Protein AF-0000000080645693 (afdb_homodimer)

Structure (mmCIF, N/CA/C/O backbone):
data_AF-0000000080645693-model_v1
#
loop_
_entity.id
_entity.type
_entity.pdbx_description
1 polymer 'S-ribosylhomocysteine lyase'
#
loop_
_atom_site.group_PDB
_atom_site.id
_atom_site.type_symbol
_atom_site.label_atom_id
_atom_site.label_alt_id
_atom_site.label_comp_id
_atom_site.label_asym_id
_atom_site.label_entity_id
_atom_site.label_seq_id
_atom_site.pdbx_PDB_ins_code
_atom_site.Cartn_x
_atom_site.Cartn_y
_atom_site.Cartn_z
_atom_site.occupancy
_atom_site.B_iso_or_equiv
_atom_site.auth_seq_id
_atom_site.auth_comp_id
_atom_site.auth_asym_id
_atom_site.auth_atom_id
_atom_site.pdbx_PDB_model_num
ATOM 1 N N . MET A 1 1 ? 15.391 12.766 -9.508 1 74.12 1 MET A N 1
ATOM 2 C CA . MET A 1 1 ? 14.094 12.406 -8.938 1 74.12 1 MET A CA 1
ATOM 3 C C . MET A 1 1 ? 14.258 11.438 -7.77 1 74.12 1 MET A C 1
ATOM 5 O O . MET A 1 1 ? 15.109 10.547 -7.816 1 74.12 1 MET A O 1
ATOM 9 N N . ASN A 1 2 ? 13.453 11.641 -6.789 1 80.94 2 ASN A N 1
ATOM 10 C CA . ASN A 1 2 ? 13.609 10.891 -5.547 1 80.94 2 ASN A CA 1
ATOM 11 C C . ASN A 1 2 ? 13.016 9.484 -5.664 1 80.94 2 ASN A C 1
ATOM 13 O O . ASN A 1 2 ? 13.336 8.609 -4.863 1 80.94 2 ASN A O 1
ATOM 17 N N . VAL A 1 3 ? 12.203 9.305 -6.73 1 84.31 3 VAL A N 1
ATOM 18 C CA . VAL A 1 3 ? 11.477 8.047 -6.863 1 84.31 3 VAL A CA 1
ATOM 19 C C . VAL A 1 3 ? 12.133 7.184 -7.938 1 84.31 3 VAL A C 1
ATOM 21 O O . VAL A 1 3 ? 12.234 7.594 -9.094 1 84.31 3 VAL A O 1
ATOM 24 N N . GLU A 1 4 ? 12.516 5.988 -7.609 1 80.75 4 GLU A N 1
ATOM 25 C CA . GLU A 1 4 ? 13.25 5.102 -8.508 1 80.75 4 GLU A CA 1
ATOM 26 C C . GLU A 1 4 ? 12.406 4.711 -9.711 1 80.75 4 GLU A C 1
ATOM 28 O O . GLU A 1 4 ? 12.914 4.598 -10.828 1 80.75 4 GLU A O 1
ATOM 33 N N . SER A 1 5 ? 11.109 4.531 -9.523 1 82.38 5 SER A N 1
ATOM 34 C CA . SER A 1 5 ? 10.25 4.086 -10.617 1 82.38 5 SER A CA 1
ATOM 35 C C . SER A 1 5 ? 10.164 5.141 -11.719 1 82.38 5 SER A C 1
ATOM 37 O O . SER A 1 5 ? 9.812 4.828 -12.859 1 82.38 5 SER A O 1
ATOM 39 N N . PHE A 1 6 ? 10.469 6.328 -11.438 1 87.38 6 PHE A N 1
ATOM 40 C CA . PHE A 1 6 ? 10.398 7.406 -12.414 1 87.38 6 PHE A CA 1
ATOM 41 C C . PHE A 1 6 ? 11.578 7.34 -13.375 1 87.38 6 PHE A C 1
ATOM 43 O O . PHE A 1 6 ? 11.586 8.008 -14.414 1 87.38 6 PHE A O 1
ATOM 50 N N . ASN A 1 7 ? 12.492 6.492 -13.148 1 88.75 7 ASN A N 1
ATOM 51 C CA . ASN A 1 7 ? 13.703 6.418 -13.953 1 88.75 7 ASN A CA 1
ATOM 52 C C . ASN A 1 7 ? 13.547 5.426 -15.102 1 88.75 7 ASN A C 1
ATOM 54 O O . ASN A 1 7 ? 14.375 5.387 -16.016 1 88.75 7 ASN A O 1
ATOM 58 N N . LEU A 1 8 ? 12.562 4.594 -15.102 1 93 8 LEU A N 1
ATOM 59 C CA . LEU A 1 8 ? 12.273 3.668 -16.188 1 93 8 LEU A CA 1
ATOM 60 C C . LEU A 1 8 ? 11.617 4.391 -17.359 1 93 8 LEU A C 1
ATOM 62 O O . LEU A 1 8 ? 10.711 5.203 -17.172 1 93 8 LEU A O 1
ATOM 66 N N . ASP A 1 9 ? 12.102 4.172 -18.609 1 96.69 9 ASP A N 1
ATOM 67 C CA . ASP A 1 9 ? 11.422 4.645 -19.812 1 96.69 9 ASP A CA 1
ATOM 68 C C . ASP A 1 9 ? 10.312 3.68 -20.234 1 96.69 9 ASP A C 1
ATOM 70 O O . ASP A 1 9 ? 10.578 2.652 -20.859 1 96.69 9 ASP A O 1
ATOM 74 N N . HIS A 1 10 ? 9.023 4.098 -19.969 1 97.31 10 HIS A N 1
ATOM 75 C CA . HIS A 1 10 ? 7.879 3.217 -20.141 1 97.31 10 HIS A CA 1
ATOM 76 C C . HIS A 1 10 ? 7.566 3.014 -21.625 1 97.31 10 HIS A C 1
ATOM 78 O O . HIS A 1 10 ? 6.766 2.148 -21.984 1 97.31 10 HIS A O 1
ATOM 84 N N . ARG A 1 11 ? 8.266 3.734 -22.516 1 96.94 11 ARG A N 1
ATOM 85 C CA . ARG A 1 11 ? 8.047 3.604 -23.953 1 96.94 11 ARG A CA 1
ATOM 86 C C . ARG A 1 11 ? 8.859 2.449 -24.531 1 96.94 11 ARG A C 1
ATOM 88 O O . ARG A 1 11 ? 8.609 2.006 -25.656 1 96.94 11 ARG A O 1
ATOM 95 N N . THR A 1 12 ? 9.789 1.956 -23.703 1 96.44 12 THR A N 1
ATOM 96 C CA . THR A 1 12 ? 10.742 0.997 -24.25 1 96.44 12 THR A CA 1
ATOM 97 C C . THR A 1 12 ? 10.492 -0.396 -23.672 1 96.44 12 THR A C 1
ATOM 99 O O . THR A 1 12 ? 11.234 -1.335 -23.969 1 96.44 12 THR A O 1
ATOM 102 N N . VAL A 1 13 ? 9.492 -0.547 -22.906 1 97 13 VAL A N 1
ATOM 103 C CA . VAL A 1 13 ? 9.227 -1.841 -22.281 1 97 13 VAL A CA 1
ATOM 104 C C . VAL A 1 13 ? 8.078 -2.535 -23 1 97 13 VAL A C 1
ATOM 106 O O . VAL A 1 13 ? 7.324 -1.896 -23.75 1 97 13 VAL A O 1
ATOM 109 N N . LYS A 1 14 ? 8.023 -3.85 -22.812 1 97.44 14 LYS A N 1
ATOM 110 C CA . LYS A 1 14 ? 6.945 -4.668 -23.375 1 97.44 14 LYS A CA 1
ATOM 111 C C . LYS A 1 14 ? 6.293 -5.523 -22.297 1 97.44 14 LYS A C 1
ATOM 113 O O . LYS A 1 14 ? 6.914 -6.453 -21.766 1 97.44 14 LYS A O 1
ATOM 118 N N . ALA A 1 15 ? 5.031 -5.266 -22 1 98 15 ALA A N 1
ATOM 119 C CA . ALA A 1 15 ? 4.285 -6.031 -21 1 98 15 ALA A CA 1
ATOM 120 C C . ALA A 1 15 ? 3.752 -7.332 -21.594 1 98 15 ALA A C 1
ATOM 122 O O . ALA A 1 15 ? 3.504 -7.418 -22.797 1 98 15 ALA A O 1
ATOM 123 N N . PRO A 1 16 ? 3.564 -8.375 -20.781 1 98.56 16 PRO A N 1
ATOM 124 C CA . PRO A 1 16 ? 3.842 -8.367 -19.344 1 98.56 16 PRO A CA 1
ATOM 125 C C . PRO A 1 16 ? 5.316 -8.609 -19.031 1 98.56 16 PRO A C 1
ATOM 127 O O . PRO A 1 16 ? 6.035 -9.211 -19.828 1 98.56 16 PRO A O 1
ATOM 130 N N . PHE A 1 17 ? 5.773 -8.086 -17.875 1 98.56 17 PH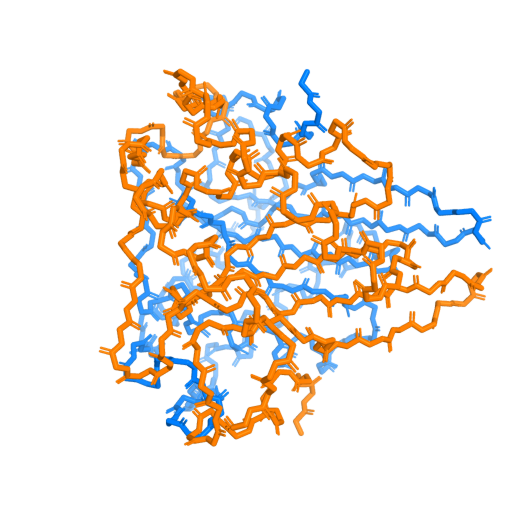E A N 1
ATOM 131 C CA . PHE A 1 17 ? 7.129 -8.375 -17.422 1 98.56 17 PHE A CA 1
ATOM 132 C C . PHE A 1 17 ? 7.219 -8.281 -15.898 1 98.56 17 PHE A C 1
ATOM 134 O O . PHE A 1 17 ? 6.301 -7.777 -15.242 1 98.56 17 PHE A O 1
ATOM 141 N N . VAL A 1 18 ? 8.258 -8.82 -15.289 1 98.81 18 VAL A N 1
ATOM 142 C CA . VAL A 1 18 ? 8.648 -8.688 -13.891 1 98.81 18 VAL A CA 1
ATOM 143 C C . VAL A 1 18 ? 10.094 -8.188 -13.812 1 98.81 18 VAL A C 1
ATOM 145 O O . VAL A 1 18 ? 10.984 -8.742 -14.453 1 98.81 18 VAL A O 1
ATOM 148 N N . ARG A 1 19 ? 10.289 -7.109 -13.102 1 97.94 19 ARG A N 1
ATOM 149 C CA . ARG A 1 19 ? 11.641 -6.59 -12.938 1 97.94 19 ARG A CA 1
ATOM 150 C C . ARG A 1 19 ? 11.875 -6.105 -11.508 1 97.94 19 ARG A C 1
ATOM 152 O O . ARG A 1 19 ? 10.922 -5.777 -10.797 1 97.94 19 ARG A O 1
ATOM 159 N N . VAL A 1 20 ? 13.195 -6.059 -11.102 1 97.5 20 VAL A N 1
ATOM 160 C CA . VAL A 1 20 ? 13.555 -5.387 -9.859 1 97.5 20 VAL A CA 1
ATOM 161 C C . VAL A 1 20 ? 13.414 -3.875 -10.031 1 97.5 20 VAL A C 1
ATOM 163 O O . VAL A 1 20 ? 14.094 -3.273 -10.867 1 97.5 20 VAL A O 1
ATOM 166 N N . ALA A 1 21 ? 12.492 -3.305 -9.297 1 96.88 21 ALA A N 1
ATOM 167 C CA . ALA A 1 21 ? 12.297 -1.858 -9.352 1 96.88 21 ALA A CA 1
ATOM 168 C C . ALA A 1 21 ? 13.273 -1.136 -8.43 1 96.88 21 ALA A C 1
ATOM 170 O O . ALA A 1 21 ? 13.695 -0.013 -8.719 1 96.88 21 ALA A O 1
ATOM 171 N N . ASP A 1 22 ? 13.594 -1.782 -7.305 1 96.31 22 ASP A N 1
ATOM 172 C CA . ASP A 1 22 ? 14.492 -1.188 -6.32 1 96.31 22 ASP A CA 1
ATOM 173 C C . ASP A 1 22 ? 15.078 -2.254 -5.398 1 96.31 22 ASP A C 1
ATOM 175 O O . ASP A 1 22 ? 14.469 -3.305 -5.191 1 96.31 22 ASP A O 1
ATOM 179 N N . ARG A 1 23 ? 16.297 -2.021 -4.984 1 96.75 23 ARG A N 1
ATOM 180 C CA . ARG A 1 23 ? 16.969 -2.791 -3.949 1 96.75 23 ARG A CA 1
ATOM 181 C C . ARG A 1 23 ? 17.531 -1.874 -2.863 1 96.75 23 ARG A C 1
ATOM 183 O O . ARG A 1 23 ? 18.266 -0.931 -3.156 1 96.75 23 ARG A O 1
ATOM 190 N N . LYS A 1 24 ? 17.172 -2.176 -1.609 1 96.69 24 LYS A N 1
ATOM 191 C CA . LYS A 1 24 ? 17.609 -1.327 -0.503 1 96.69 24 LYS A CA 1
ATOM 192 C C . LYS A 1 24 ? 18.219 -2.158 0.62 1 96.69 24 LYS A C 1
ATOM 194 O O . LYS A 1 24 ? 17.578 -3.072 1.145 1 96.69 24 LYS A O 1
ATOM 199 N N . GLN A 1 25 ? 19.484 -1.807 0.96 1 97.81 25 GLN A N 1
ATOM 200 C CA . GLN A 1 25 ? 20.094 -2.371 2.154 1 97.81 25 GLN A CA 1
ATOM 201 C C . GLN A 1 25 ? 19.781 -1.532 3.389 1 97.81 25 GLN A C 1
ATOM 203 O O . GLN A 1 25 ? 20.078 -0.335 3.426 1 97.81 25 GLN A O 1
ATOM 208 N N . LEU A 1 26 ? 19.25 -2.174 4.398 1 97.94 26 LEU A N 1
ATOM 209 C CA . LEU A 1 26 ? 18.859 -1.476 5.613 1 97.94 26 LEU A CA 1
ATOM 210 C C . LEU A 1 26 ? 20 -1.438 6.625 1 97.94 26 LEU A C 1
ATOM 212 O O . LEU A 1 26 ? 20.922 -2.24 6.543 1 97.94 26 LEU A O 1
ATOM 216 N N . PRO A 1 27 ? 19.953 -0.506 7.594 1 97.62 27 PRO A N 1
ATOM 217 C CA . PRO A 1 27 ? 21.016 -0.362 8.586 1 97.62 27 PRO A CA 1
ATOM 218 C C . PRO A 1 27 ? 21.266 -1.646 9.383 1 97.62 27 PRO A C 1
ATOM 220 O O . PRO A 1 27 ? 22.406 -1.95 9.727 1 97.62 27 PRO A O 1
ATOM 223 N N . GLY A 1 28 ? 20.297 -2.453 9.656 1 97.44 28 GLY A N 1
ATOM 224 C CA . GLY A 1 28 ? 20.422 -3.686 10.414 1 97.44 28 GLY A CA 1
ATOM 225 C C . GLY A 1 28 ? 21 -4.832 9.609 1 97.44 28 GLY A C 1
ATOM 226 O O . GLY A 1 28 ? 21.312 -5.891 10.156 1 97.44 28 GLY A O 1
ATOM 227 N N . GLY A 1 29 ? 21.094 -4.613 8.258 1 97.88 29 GLY A N 1
ATOM 228 C CA . GLY A 1 29 ? 21.75 -5.609 7.426 1 97.88 29 GLY A CA 1
ATOM 229 C C . GLY A 1 29 ? 20.781 -6.316 6.484 1 97.88 29 GLY A C 1
ATOM 230 O O . GLY A 1 29 ? 21.219 -6.961 5.52 1 97.88 29 GLY A O 1
ATOM 231 N N . ASP A 1 30 ? 19.516 -6.191 6.723 1 98.25 30 ASP A N 1
ATOM 232 C CA . ASP A 1 30 ? 18.531 -6.809 5.844 1 98.25 30 ASP A CA 1
ATOM 233 C C . ASP A 1 30 ? 18.469 -6.086 4.5 1 98.25 30 ASP A C 1
ATOM 235 O O . ASP A 1 30 ? 18.781 -4.902 4.41 1 98.25 30 ASP A O 1
ATOM 239 N N . THR A 1 31 ? 18.125 -6.848 3.424 1 98.44 31 THR A N 1
ATOM 240 C CA . THR A 1 31 ? 17.906 -6.285 2.096 1 98.44 31 THR A CA 1
ATOM 241 C C . THR A 1 31 ? 16.438 -6.363 1.709 1 98.44 31 THR A C 1
ATOM 243 O O . THR A 1 31 ? 15.812 -7.426 1.805 1 98.44 31 THR A O 1
ATOM 246 N N . LEU A 1 32 ? 15.867 -5.223 1.363 1 98.56 32 LEU A N 1
ATOM 247 C CA . LEU A 1 32 ? 14.539 -5.195 0.755 1 98.56 32 LEU A CA 1
ATOM 248 C C . LEU A 1 32 ? 14.641 -5.172 -0.766 1 98.56 32 LEU A C 1
ATOM 250 O O . LEU A 1 32 ? 15.469 -4.441 -1.326 1 98.56 32 LEU A O 1
ATOM 254 N N . ILE A 1 33 ? 13.898 -6.031 -1.474 1 98.62 33 ILE A N 1
ATOM 255 C CA . ILE A 1 33 ? 13.789 -6.012 -2.928 1 98.62 33 ILE A CA 1
ATOM 256 C C . ILE A 1 33 ? 12.344 -5.734 -3.334 1 98.62 33 ILE A C 1
ATOM 258 O O . ILE A 1 33 ? 11.422 -6.41 -2.869 1 98.62 33 ILE A O 1
ATOM 262 N N . LYS A 1 34 ? 12.156 -4.699 -4.098 1 98.44 34 LYS A N 1
ATOM 263 C CA . LYS A 1 34 ? 10.867 -4.305 -4.645 1 98.44 34 LYS A CA 1
ATOM 264 C C . LYS A 1 34 ? 10.727 -4.738 -6.102 1 98.44 34 LYS A C 1
ATOM 266 O O . LYS A 1 34 ? 11.57 -4.402 -6.938 1 98.44 34 LYS A O 1
ATOM 271 N N . TYR A 1 35 ? 9.641 -5.434 -6.438 1 98.69 35 TYR A N 1
ATOM 272 C CA . TYR A 1 35 ? 9.422 -5.926 -7.793 1 98.69 35 TYR A CA 1
ATOM 273 C C . TYR A 1 35 ? 8.297 -5.16 -8.477 1 98.69 35 TYR A C 1
ATOM 275 O O . TYR A 1 35 ? 7.273 -4.863 -7.855 1 98.69 35 TYR A O 1
ATOM 283 N N . ASP A 1 36 ? 8.5 -4.805 -9.656 1 98.5 36 ASP A N 1
ATOM 284 C CA . ASP A 1 36 ? 7.492 -4.344 -10.609 1 98.5 36 ASP A CA 1
ATOM 285 C C . ASP A 1 36 ? 6.867 -5.52 -11.352 1 98.5 36 ASP A C 1
ATOM 287 O O . ASP A 1 36 ? 7.52 -6.145 -12.195 1 98.5 36 ASP A O 1
ATOM 291 N N . VAL A 1 37 ? 5.66 -5.836 -11.023 1 98.88 37 VAL A N 1
ATOM 292 C CA . VAL A 1 37 ? 4.871 -6.867 -11.688 1 98.88 37 VAL A CA 1
ATOM 293 C C . VAL A 1 37 ? 3.898 -6.223 -12.672 1 98.88 37 VAL A C 1
ATOM 295 O O . VAL A 1 37 ? 2.789 -5.84 -12.289 1 98.88 37 VAL A O 1
ATOM 298 N N . ARG A 1 38 ? 4.309 -6.168 -13.977 1 98.81 38 ARG A N 1
ATOM 299 C CA . ARG A 1 38 ? 3.59 -5.398 -14.984 1 98.81 38 ARG A CA 1
ATOM 300 C C . ARG A 1 38 ? 2.654 -6.289 -15.789 1 98.81 38 ARG A C 1
ATOM 302 O O . ARG A 1 38 ? 3.104 -7.207 -16.484 1 98.81 38 ARG A O 1
ATOM 309 N N . PHE A 1 39 ? 1.374 -5.973 -15.727 1 98.88 39 PHE A N 1
ATOM 310 C CA . PHE A 1 39 ? 0.351 -6.77 -16.391 1 98.88 39 PHE A CA 1
ATOM 311 C C . PHE A 1 39 ? 0.049 -6.219 -17.781 1 98.88 39 PHE A C 1
ATOM 313 O O . PHE A 1 39 ? -0.113 -6.98 -18.734 1 98.88 39 PHE A O 1
ATOM 320 N N . CYS A 1 40 ? -0.057 -4.848 -17.828 1 98.75 40 CYS A N 1
ATOM 321 C CA . CYS A 1 40 ? -0.557 -4.207 -19.047 1 98.75 40 CYS A CA 1
ATOM 322 C C . CYS A 1 40 ? 0.516 -3.328 -19.672 1 98.75 40 CYS A C 1
ATOM 324 O O . CYS A 1 40 ? 1.365 -2.775 -18.969 1 98.75 40 CYS A O 1
ATOM 326 N N . GLN A 1 41 ? 0.43 -3.135 -21.016 1 98.62 41 GLN A N 1
ATOM 327 C CA . GLN A 1 41 ? 1.322 -2.229 -21.734 1 98.62 41 GLN A CA 1
ATOM 328 C C . GLN A 1 41 ? 1.097 -0.782 -21.312 1 98.62 41 GLN A C 1
ATOM 330 O O . GLN A 1 41 ? -0.014 -0.26 -21.422 1 98.62 41 GLN A O 1
ATOM 335 N N . PRO A 1 42 ? 2.18 -0.141 -20.781 1 98.44 42 PRO A N 1
ATOM 336 C CA . PRO A 1 42 ? 2.045 1.244 -20.328 1 98.44 42 PRO A CA 1
ATOM 337 C C . PRO A 1 42 ? 1.467 2.166 -21.406 1 98.44 42 PRO A C 1
ATOM 339 O O . PRO A 1 42 ? 1.843 2.07 -22.578 1 98.44 42 PRO A O 1
ATOM 342 N N . ASN A 1 43 ? 0.461 2.957 -20.984 1 98.62 43 ASN A N 1
ATOM 343 C CA . ASN A 1 43 ? -0.169 4.012 -21.781 1 98.62 43 ASN A CA 1
ATOM 344 C C . ASN A 1 43 ? -0.975 3.434 -22.938 1 98.62 43 ASN A C 1
ATOM 346 O O . ASN A 1 43 ? -1.404 4.168 -23.828 1 98.62 43 ASN A O 1
ATOM 350 N N . LYS A 1 44 ? -1.184 2.131 -23.047 1 98.62 44 LYS A N 1
ATOM 351 C CA . LYS A 1 44 ? -1.984 1.486 -24.078 1 98.62 44 LYS A CA 1
ATOM 352 C C . LYS A 1 44 ? -3.168 0.739 -23.469 1 98.62 44 LYS A C 1
ATOM 354 O O . LYS A 1 44 ? -4.234 0.648 -24.094 1 98.62 44 LYS A O 1
ATOM 359 N N . ASP A 1 45 ? -2.943 0.163 -22.297 1 98.56 45 ASP A N 1
ATOM 360 C CA . ASP A 1 45 ? -3.965 -0.635 -21.625 1 98.56 45 ASP A CA 1
ATOM 361 C C . ASP A 1 45 ? -3.85 -0.508 -20.109 1 98.56 45 ASP A C 1
ATOM 363 O O . ASP A 1 45 ? -2.854 0.01 -19.594 1 98.56 45 ASP A O 1
ATOM 367 N N . HIS A 1 46 ? -4.98 -0.864 -19.375 1 98.88 46 HIS A N 1
ATOM 368 C CA . HIS A 1 46 ? -5.02 -0.877 -17.922 1 98.88 46 HIS A CA 1
ATOM 369 C C . HIS A 1 46 ? -6.066 -1.856 -17.406 1 98.88 46 HIS A C 1
ATOM 371 O O . HIS A 1 46 ? -6.938 -2.297 -18.156 1 98.88 46 HIS A O 1
ATOM 377 N N . LEU A 1 47 ? -5.93 -2.244 -16.172 1 98.94 47 LEU A N 1
ATOM 378 C CA . LEU A 1 47 ? -6.938 -3.059 -15.5 1 98.94 47 LEU A CA 1
ATOM 379 C C . LEU A 1 47 ? -8.016 -2.182 -14.883 1 98.94 47 LEU A C 1
ATOM 381 O O . LEU A 1 47 ? -7.73 -1.09 -14.383 1 98.94 47 LEU A O 1
ATOM 385 N N . GLU A 1 48 ? -9.242 -2.723 -14.883 1 98.81 48 GLU A N 1
ATOM 386 C CA . GLU A 1 48 ? -10.312 -2.047 -14.148 1 98.81 48 GLU A CA 1
ATOM 387 C C . GLU A 1 48 ? -10.141 -2.215 -12.641 1 98.81 48 GLU A C 1
ATOM 389 O O . GLU A 1 48 ? -9.648 -3.244 -12.18 1 98.81 48 GLU A O 1
ATOM 394 N N . MET A 1 49 ? -10.664 -1.246 -11.875 1 98.81 49 MET A N 1
ATOM 395 C CA . MET A 1 49 ? -10.352 -1.181 -10.453 1 98.81 49 MET A CA 1
ATOM 396 C C . MET A 1 49 ? -10.922 -2.389 -9.719 1 98.81 49 MET A C 1
ATOM 398 O O . MET A 1 49 ? -10.297 -2.914 -8.797 1 98.81 49 MET A O 1
ATOM 402 N N . PRO A 1 50 ? -12.141 -2.855 -10.047 1 98.94 50 PRO A N 1
ATOM 403 C CA . PRO A 1 50 ? -12.578 -4.066 -9.352 1 98.94 50 PRO A CA 1
ATOM 404 C C . PRO A 1 50 ? -11.617 -5.234 -9.531 1 98.94 50 PRO A C 1
ATOM 406 O O . PRO A 1 50 ? -11.453 -6.051 -8.617 1 98.94 50 PRO A O 1
ATOM 409 N N . THR A 1 51 ? -10.984 -5.348 -10.688 1 98.94 51 THR A N 1
ATOM 410 C CA . THR A 1 51 ? -9.984 -6.363 -10.984 1 98.94 51 THR A CA 1
ATOM 411 C C . THR A 1 51 ? -8.703 -6.113 -10.188 1 98.94 51 THR A C 1
ATOM 413 O O . THR A 1 51 ? -8.203 -7.016 -9.516 1 98.94 51 THR A O 1
ATOM 416 N N . VAL A 1 52 ? -8.203 -4.891 -10.18 1 98.94 52 VAL A N 1
ATOM 417 C CA . VAL A 1 52 ? -6.996 -4.504 -9.445 1 98.94 52 VAL A CA 1
ATOM 418 C C . VAL A 1 52 ? -7.172 -4.816 -7.961 1 98.94 52 VAL A C 1
ATOM 420 O O . VAL A 1 52 ? -6.312 -5.457 -7.352 1 98.94 52 VAL A O 1
ATOM 423 N N . HIS A 1 53 ? -8.312 -4.379 -7.426 1 98.94 53 HIS A N 1
ATOM 424 C CA . HIS A 1 53 ? -8.625 -4.539 -6.012 1 98.94 53 HIS A CA 1
ATOM 425 C C . HIS A 1 53 ? -8.68 -6.012 -5.621 1 98.94 53 HIS A C 1
ATOM 427 O O . HIS A 1 53 ? -8.148 -6.402 -4.582 1 98.94 53 HIS A O 1
ATOM 433 N N . SER A 1 54 ? -9.281 -6.828 -6.414 1 98.94 54 SER A N 1
ATOM 434 C CA . SER A 1 54 ? -9.406 -8.258 -6.16 1 98.94 54 SER A CA 1
ATOM 435 C C . SER A 1 54 ? -8.039 -8.945 -6.195 1 98.94 54 SER A C 1
ATOM 437 O O . SER A 1 54 ? -7.734 -9.773 -5.336 1 98.94 54 SER A O 1
ATOM 439 N N . ILE A 1 55 ? -7.18 -8.602 -7.242 1 98.94 55 ILE A N 1
ATOM 440 C CA . ILE A 1 55 ? -5.855 -9.203 -7.336 1 98.94 55 ILE A CA 1
ATOM 441 C C . ILE A 1 55 ? -5.02 -8.797 -6.121 1 98.94 55 ILE A C 1
ATOM 443 O O . ILE A 1 55 ? -4.293 -9.625 -5.562 1 98.94 55 ILE A O 1
ATOM 447 N N . GLU A 1 56 ? -5.152 -7.574 -5.664 1 98.88 56 GLU A N 1
ATOM 448 C CA . GLU A 1 56 ? -4.453 -7.113 -4.469 1 98.88 56 GLU A CA 1
ATOM 449 C C . GLU A 1 56 ? -4.805 -7.973 -3.258 1 98.88 56 GLU A C 1
ATOM 451 O O . GLU A 1 56 ? -3.92 -8.5 -2.586 1 98.88 56 GLU A O 1
ATOM 456 N N . HIS A 1 57 ? -6.133 -8.148 -2.957 1 98.75 57 HIS A N 1
ATOM 457 C CA . HIS A 1 57 ? -6.574 -8.945 -1.821 1 98.75 57 HIS A CA 1
ATOM 458 C C . HIS A 1 57 ? -6.09 -10.391 -1.939 1 98.75 57 HIS A C 1
ATOM 460 O O . HIS A 1 57 ? -5.57 -10.953 -0.976 1 98.75 57 HIS A O 1
ATOM 466 N N . MET A 1 58 ? -6.258 -10.93 -3.109 1 98.81 58 MET A N 1
ATOM 467 C CA . MET A 1 58 ? -5.961 -12.344 -3.303 1 98.81 58 MET A CA 1
ATOM 468 C C . MET A 1 58 ? -4.457 -12.594 -3.258 1 98.81 58 MET A C 1
ATOM 470 O O . MET A 1 58 ? -3.996 -13.516 -2.578 1 98.81 58 MET A O 1
ATOM 474 N N . ALA A 1 59 ? -3.627 -11.781 -3.969 1 98.75 59 ALA A N 1
ATOM 475 C CA . ALA A 1 59 ? -2.18 -11.969 -3.953 1 98.75 59 ALA A CA 1
ATOM 476 C C . ALA A 1 59 ? -1.615 -11.773 -2.549 1 98.75 59 ALA A C 1
ATOM 478 O O . ALA A 1 59 ? -0.774 -12.555 -2.098 1 98.75 59 ALA A O 1
ATOM 479 N N . ALA A 1 60 ? -2.135 -10.703 -1.848 1 97.75 60 ALA A N 1
ATOM 480 C CA . ALA A 1 60 ? -1.647 -10.43 -0.497 1 97.75 60 ALA A CA 1
ATOM 481 C C . ALA A 1 60 ? -1.911 -11.617 0.427 1 97.75 60 ALA A C 1
ATOM 483 O O . ALA A 1 60 ? -1.077 -11.945 1.273 1 97.75 60 ALA A O 1
ATOM 484 N N . GLU A 1 61 ? -3.047 -12.242 0.305 1 97.75 61 GLU A N 1
ATOM 485 C CA . GLU A 1 61 ? -3.428 -13.367 1.159 1 97.75 61 GLU A CA 1
ATOM 486 C C . GLU A 1 61 ? -2.732 -14.656 0.723 1 97.75 61 GLU A C 1
ATOM 488 O O . GLU A 1 61 ? -2.064 -15.305 1.526 1 97.75 61 GLU A O 1
ATOM 493 N N . LEU A 1 62 ? -2.785 -14.984 -0.517 1 98.5 62 LEU A N 1
ATOM 494 C CA . LEU A 1 62 ? -2.41 -16.297 -1.014 1 98.5 62 LEU A CA 1
ATOM 495 C C . LEU A 1 62 ? -0.896 -16.406 -1.165 1 98.5 62 LEU A C 1
ATOM 497 O O . LEU A 1 62 ? -0.332 -17.5 -1.015 1 98.5 62 LEU A O 1
ATOM 501 N N . MET A 1 63 ? -0.168 -15.297 -1.488 1 98.62 63 MET A N 1
ATOM 502 C CA . MET A 1 63 ? 1.284 -15.352 -1.629 1 98.62 63 MET A CA 1
ATOM 503 C C . MET A 1 63 ? 1.944 -15.758 -0.316 1 98.62 63 MET A C 1
ATOM 505 O O . MET A 1 63 ? 2.982 -16.422 -0.318 1 98.62 63 MET A O 1
ATOM 509 N N . ARG A 1 64 ? 1.318 -15.398 0.789 1 97.62 64 ARG A N 1
ATOM 510 C CA . ARG A 1 64 ? 1.854 -15.695 2.113 1 97.62 64 ARG A CA 1
ATOM 511 C C . ARG A 1 64 ? 1.755 -17.188 2.42 1 97.62 64 ARG A C 1
ATOM 513 O O . ARG A 1 64 ? 2.361 -17.672 3.377 1 97.62 64 ARG A O 1
ATOM 520 N N . ASN A 1 65 ? 0.972 -17.953 1.625 1 97.88 65 ASN A N 1
ATOM 521 C CA . ASN A 1 65 ? 0.989 -19.406 1.719 1 97.88 65 ASN A CA 1
ATOM 522 C C . ASN A 1 65 ? 2.297 -20 1.189 1 97.88 65 ASN A C 1
ATOM 524 O O . ASN A 1 65 ? 2.613 -21.156 1.443 1 97.88 65 ASN A O 1
ATOM 528 N N . HIS A 1 66 ? 3.076 -19.219 0.45 1 98.5 66 HIS A N 1
ATOM 529 C CA . HIS A 1 66 ? 4.242 -19.75 -0.249 1 98.5 66 HIS A CA 1
ATOM 530 C C . HIS A 1 66 ? 5.531 -19.141 0.292 1 98.5 66 HIS A C 1
ATOM 532 O O . HIS A 1 66 ? 6.625 -19.594 -0.043 1 98.5 66 HIS A O 1
ATOM 538 N N . THR A 1 67 ? 5.504 -18.109 1.153 1 98.44 67 THR A N 1
ATOM 539 C CA . THR A 1 67 ? 6.699 -17.469 1.693 1 98.44 67 THR A CA 1
ATOM 540 C C . THR A 1 67 ? 6.359 -16.641 2.924 1 98.44 67 THR A C 1
ATOM 542 O O . THR A 1 67 ? 5.262 -16.094 3.023 1 98.44 67 THR A O 1
ATOM 545 N N . ASP A 1 68 ? 7.281 -16.406 3.781 1 97.31 68 ASP A N 1
ATOM 546 C CA . ASP A 1 68 ? 7.188 -15.484 4.898 1 97.31 68 ASP A CA 1
ATOM 547 C C . ASP A 1 68 ? 7.945 -14.188 4.605 1 97.31 68 ASP A C 1
ATOM 549 O O . ASP A 1 68 ? 8.016 -13.297 5.453 1 97.31 68 ASP A O 1
ATOM 553 N N . ALA A 1 69 ? 8.508 -14.07 3.365 1 98 69 ALA A N 1
ATOM 554 C CA . ALA A 1 69 ? 9.398 -12.969 3.031 1 98 69 ALA A CA 1
ATOM 555 C C . ALA A 1 69 ? 8.641 -11.828 2.357 1 98 69 ALA A C 1
ATOM 557 O O . ALA A 1 69 ? 9.219 -10.781 2.049 1 98 69 ALA A O 1
ATOM 558 N N . LEU A 1 70 ? 7.312 -12.016 2.094 1 98.38 70 LEU A N 1
ATOM 559 C CA . LEU A 1 70 ? 6.523 -10.938 1.517 1 98.38 70 LEU A CA 1
ATOM 560 C C . LEU A 1 70 ? 6.262 -9.844 2.549 1 98.38 70 LEU A C 1
ATOM 562 O O . LEU A 1 70 ? 5.738 -10.117 3.631 1 98.38 70 LEU A O 1
ATOM 566 N N . ILE A 1 71 ? 6.617 -8.664 2.223 1 97.56 71 ILE A N 1
ATOM 567 C CA . ILE A 1 71 ? 6.348 -7.52 3.084 1 97.56 71 ILE A CA 1
ATOM 568 C C . ILE A 1 71 ? 5.035 -6.859 2.67 1 97.56 71 ILE A C 1
ATOM 570 O O . ILE A 1 71 ? 4.219 -6.5 3.521 1 97.56 71 ILE A O 1
ATOM 574 N N . ASP A 1 72 ? 4.848 -6.691 1.352 1 97.75 72 ASP A N 1
ATOM 575 C CA . ASP A 1 72 ? 3.654 -6.016 0.857 1 97.75 72 ASP A CA 1
ATOM 576 C C . ASP A 1 72 ? 3.424 -6.316 -0.622 1 97.75 72 ASP A C 1
ATOM 578 O O . ASP A 1 72 ? 4.371 -6.602 -1.357 1 97.75 72 ASP A O 1
ATOM 582 N N . PHE A 1 73 ? 2.15 -6.363 -1.044 1 98.62 73 PHE A N 1
ATOM 583 C CA . PHE A 1 73 ? 1.703 -6.426 -2.43 1 98.62 73 PHE A CA 1
ATOM 584 C C . PHE A 1 73 ? 0.613 -5.391 -2.691 1 98.62 73 PHE A C 1
ATOM 586 O O . PHE A 1 73 ? -0.502 -5.516 -2.18 1 98.62 73 PHE A O 1
ATOM 593 N N . GLY A 1 74 ? 0.87 -4.352 -3.453 1 98.62 74 GLY A N 1
ATOM 594 C CA . GLY A 1 74 ? -0.071 -3.26 -3.641 1 98.62 74 GLY A CA 1
ATOM 595 C C . GLY A 1 74 ? -0.182 -2.811 -5.086 1 98.62 74 GLY A C 1
ATOM 596 O O . GLY A 1 74 ? 0.727 -3.041 -5.887 1 98.62 74 GLY A O 1
ATOM 597 N N . PRO A 1 75 ? -1.298 -2.23 -5.449 1 98.88 75 PRO A N 1
ATOM 598 C CA . PRO A 1 75 ? -1.501 -1.803 -6.836 1 98.88 75 PRO A CA 1
ATOM 599 C C . PRO A 1 75 ? -0.705 -0.549 -7.188 1 98.88 75 PRO A C 1
ATOM 601 O O . PRO A 1 75 ? -0.341 0.226 -6.301 1 98.88 75 PRO A O 1
ATOM 604 N N . MET A 1 76 ? -0.422 -0.437 -8.469 1 98.81 76 MET A N 1
ATOM 605 C CA . MET A 1 76 ? 0.065 0.819 -9.031 1 98.81 76 MET A CA 1
ATOM 606 C C . MET A 1 76 ? -1.091 1.767 -9.336 1 98.81 76 MET A C 1
ATOM 608 O O . MET A 1 76 ? -2.109 1.354 -9.891 1 98.81 76 MET A O 1
ATOM 612 N N . GLY A 1 77 ? -0.867 2.994 -9.016 1 98.69 77 GLY A N 1
ATOM 613 C CA . GLY A 1 77 ? -1.882 3.99 -9.312 1 98.69 77 GLY A CA 1
ATOM 614 C C . GLY A 1 77 ? -2.227 4.059 -10.789 1 98.69 77 GLY A C 1
ATOM 615 O O . GLY A 1 77 ? -3.355 4.398 -11.156 1 98.69 77 GLY A O 1
ATOM 616 N N . CYS A 1 78 ? -1.327 3.676 -11.664 1 98.81 78 CYS A N 1
ATOM 617 C CA . CYS A 1 78 ? -1.554 3.732 -13.102 1 98.81 78 CYS A CA 1
ATOM 618 C C . CYS A 1 78 ? -2.42 2.566 -13.562 1 98.81 78 CYS A C 1
ATOM 620 O O . CYS A 1 78 ? -2.842 2.521 -14.727 1 98.81 78 CYS A O 1
ATOM 622 N N . GLN A 1 79 ? -2.678 1.57 -12.711 1 98.94 79 GLN A N 1
ATOM 623 C CA . GLN A 1 79 ? -3.576 0.447 -12.961 1 98.94 79 GLN A CA 1
ATOM 624 C C . GLN A 1 79 ? -2.996 -0.499 -14.008 1 98.94 79 GLN A C 1
ATOM 626 O O . GLN A 1 79 ? -3.738 -1.216 -14.68 1 98.94 79 GLN A O 1
ATOM 631 N N . THR A 1 80 ? -1.662 -0.491 -14.18 1 98.88 80 THR A N 1
ATOM 632 C CA . THR A 1 80 ? -1.067 -1.353 -15.195 1 98.88 80 THR A CA 1
ATOM 633 C C . THR A 1 80 ? -0.305 -2.506 -14.555 1 98.88 80 THR A C 1
ATOM 635 O O . THR A 1 80 ? 0.307 -3.32 -15.242 1 98.88 80 THR A O 1
ATOM 638 N N . GLY A 1 81 ? -0.284 -2.564 -13.219 1 98.81 81 GLY A N 1
ATOM 639 C CA . GLY A 1 81 ? 0.408 -3.627 -12.508 1 98.81 81 GLY A CA 1
ATOM 640 C C . GLY A 1 81 ? 0.445 -3.414 -11.008 1 98.81 81 GLY A C 1
ATOM 641 O O . GLY A 1 81 ? -0.432 -2.754 -10.445 1 98.81 81 GLY A O 1
ATOM 642 N N . PHE A 1 82 ? 1.384 -4.109 -10.359 1 98.94 82 PHE A N 1
ATOM 643 C CA . PHE A 1 82 ? 1.53 -4.137 -8.906 1 98.94 82 PHE A CA 1
ATOM 644 C C . PHE A 1 82 ? 2.998 -4.043 -8.508 1 98.94 82 PHE A C 1
ATOM 646 O O . PHE A 1 82 ? 3.887 -4.309 -9.32 1 98.94 82 PHE A O 1
ATOM 653 N N . TYR A 1 83 ? 3.211 -3.627 -7.312 1 98.75 83 TYR A N 1
ATOM 654 C CA . TYR A 1 83 ? 4.516 -3.762 -6.672 1 98.75 83 TYR A CA 1
ATOM 655 C C . TYR A 1 83 ? 4.473 -4.805 -5.562 1 98.75 83 TYR A C 1
ATOM 657 O O . TYR A 1 83 ? 3.504 -4.875 -4.805 1 98.75 83 TYR A O 1
ATOM 665 N N . ALA A 1 84 ? 5.488 -5.609 -5.523 1 98.81 84 ALA A N 1
ATOM 666 C CA . ALA A 1 84 ? 5.727 -6.527 -4.414 1 98.81 84 ALA A CA 1
ATOM 667 C C . ALA A 1 84 ? 7.012 -6.172 -3.674 1 98.81 84 ALA A C 1
ATOM 669 O O . ALA A 1 84 ? 8.078 -6.09 -4.277 1 98.81 84 ALA A O 1
ATOM 670 N N . GLN A 1 85 ? 6.914 -5.914 -2.406 1 98.44 85 GLN A N 1
ATOM 671 C CA . GLN A 1 85 ? 8.07 -5.688 -1.543 1 98.44 85 GLN A CA 1
ATOM 672 C C . GLN A 1 85 ? 8.422 -6.949 -0.76 1 98.44 85 GLN A C 1
ATOM 674 O O . GLN A 1 85 ? 7.562 -7.551 -0.116 1 98.44 85 GLN A O 1
ATOM 679 N N . THR A 1 86 ? 9.719 -7.344 -0.78 1 98.75 86 THR A N 1
ATOM 680 C CA . THR A 1 86 ? 10.109 -8.609 -0.17 1 98.75 86 THR A CA 1
ATOM 681 C C . THR A 1 86 ? 11.367 -8.43 0.68 1 98.75 86 THR A C 1
ATOM 683 O O . THR A 1 86 ? 12.141 -7.5 0.461 1 98.75 86 THR A O 1
ATOM 686 N N . LEU A 1 87 ? 11.477 -9.305 1.605 1 98.38 87 LEU A N 1
ATOM 687 C CA . LEU A 1 87 ? 12.695 -9.406 2.398 1 98.38 87 LEU A CA 1
ATOM 688 C C . LEU A 1 87 ? 13.711 -10.328 1.73 1 98.38 87 LEU A C 1
ATOM 690 O O . LEU A 1 87 ? 13.812 -11.508 2.092 1 98.38 87 LEU A O 1
ATOM 694 N N . GLY A 1 88 ? 14.32 -9.898 0.712 1 98.25 88 GLY A N 1
ATOM 695 C CA . GLY A 1 88 ? 15.508 -10.523 0.158 1 98.25 88 GLY A CA 1
ATOM 696 C C . GLY A 1 88 ? 15.195 -11.625 -0.836 1 98.25 88 GLY A C 1
ATOM 697 O O . GLY A 1 88 ? 16.062 -12.453 -1.141 1 98.25 88 GLY A O 1
ATOM 698 N N . LEU A 1 89 ? 13.953 -11.797 -1.317 1 98.31 89 LEU A N 1
ATOM 699 C CA . LEU A 1 89 ? 13.672 -12.789 -2.344 1 98.31 89 LEU A CA 1
ATOM 700 C C . LEU A 1 89 ? 14.336 -12.414 -3.664 1 98.31 89 LEU A C 1
ATOM 702 O O . LEU A 1 89 ? 13.984 -11.406 -4.273 1 98.31 89 LEU A O 1
ATOM 706 N N . GLU A 1 90 ? 15.25 -13.227 -4.098 1 98.5 90 GLU A N 1
ATOM 707 C CA . GLU A 1 90 ? 15.875 -12.969 -5.395 1 98.5 90 GLU A CA 1
ATOM 708 C C . GLU A 1 90 ? 14.953 -13.375 -6.539 1 98.5 90 GLU A C 1
ATOM 710 O O . GLU A 1 90 ? 13.953 -14.062 -6.328 1 98.5 90 GLU A O 1
ATOM 715 N N . MET A 1 91 ? 15.266 -12.961 -7.746 1 98.25 91 MET A N 1
ATOM 716 C CA . MET A 1 91 ? 14.383 -12.984 -8.906 1 98.25 91 MET A CA 1
ATOM 717 C C . MET A 1 91 ? 13.859 -14.391 -9.156 1 98.25 91 MET A C 1
ATOM 719 O O . MET A 1 91 ? 12.648 -14.602 -9.25 1 98.25 91 MET A O 1
ATOM 723 N N . ASP A 1 92 ? 14.695 -15.391 -9.211 1 98.31 92 ASP A N 1
ATOM 724 C CA . ASP A 1 92 ? 14.273 -16.75 -9.539 1 98.31 92 ASP A CA 1
ATOM 725 C C . ASP A 1 92 ? 13.258 -17.266 -8.531 1 98.31 92 ASP A C 1
ATOM 727 O O . ASP A 1 92 ? 12.234 -17.844 -8.914 1 98.31 92 ASP A O 1
ATOM 731 N N . GLU A 1 93 ? 13.586 -17.125 -7.266 1 98.62 93 GLU A N 1
ATOM 732 C CA . GLU A 1 93 ? 12.68 -17.547 -6.211 1 98.62 93 GLU A CA 1
ATOM 733 C C . GLU A 1 93 ? 11.367 -16.781 -6.266 1 98.62 93 GLU A C 1
ATOM 735 O O . GLU A 1 93 ? 10.289 -17.359 -6.125 1 98.62 93 GLU A O 1
ATOM 740 N N . PHE A 1 94 ? 11.469 -15.469 -6.512 1 98.88 94 PHE A N 1
ATOM 741 C CA . PHE A 1 94 ? 10.266 -14.641 -6.555 1 98.88 94 PHE A CA 1
ATOM 742 C C . PHE A 1 94 ? 9.359 -15.07 -7.699 1 98.88 94 PHE A C 1
ATOM 744 O O . PHE A 1 94 ? 8.133 -15.141 -7.535 1 98.88 94 PHE A O 1
ATOM 751 N N . LEU A 1 95 ? 9.867 -15.328 -8.852 1 98.88 95 LEU A N 1
ATOM 752 C CA . LEU A 1 95 ? 9.07 -15.719 -10.008 1 98.88 95 LEU A CA 1
ATOM 753 C C . LEU A 1 95 ? 8.305 -17.016 -9.734 1 98.88 95 LEU A C 1
ATOM 755 O O . LEU A 1 95 ? 7.156 -17.156 -10.156 1 98.88 95 LEU A O 1
ATOM 759 N N . GLN A 1 96 ? 8.938 -17.938 -9.047 1 98.81 96 GLN A N 1
ATOM 760 C CA . GLN A 1 96 ? 8.266 -19.188 -8.711 1 98.81 96 GLN A CA 1
ATOM 761 C C . GLN A 1 96 ? 7.102 -18.953 -7.754 1 98.81 96 GLN A C 1
ATOM 763 O O . GLN A 1 96 ? 6.027 -19.531 -7.926 1 98.81 96 GLN A O 1
ATOM 768 N N . ILE A 1 97 ? 7.344 -18.125 -6.801 1 98.94 97 ILE A N 1
ATOM 769 C CA . ILE A 1 97 ? 6.316 -17.797 -5.816 1 98.94 97 ILE A CA 1
ATOM 770 C C . ILE A 1 97 ? 5.164 -17.062 -6.496 1 98.94 97 ILE A C 1
ATOM 772 O O . ILE A 1 97 ? 3.994 -17.359 -6.234 1 98.94 97 ILE A O 1
ATOM 776 N N . LEU A 1 98 ? 5.5 -16.078 -7.402 1 98.94 98 LEU A N 1
ATOM 777 C CA . LEU A 1 98 ? 4.492 -15.328 -8.133 1 98.94 98 LEU A CA 1
ATOM 778 C C . LEU A 1 98 ? 3.65 -16.25 -9.016 1 98.94 98 LEU A C 1
ATOM 780 O O . LEU A 1 98 ? 2.426 -16.125 -9.055 1 98.94 98 LEU A O 1
ATOM 784 N N . GLU A 1 99 ? 4.277 -17.172 -9.703 1 98.94 99 GLU A N 1
ATOM 785 C CA . GLU A 1 99 ? 3.564 -18.125 -10.539 1 98.94 99 GLU A CA 1
ATOM 786 C C . GLU A 1 99 ? 2.615 -18.984 -9.711 1 98.94 99 GLU A C 1
ATOM 788 O O . GLU A 1 99 ? 1.461 -19.188 -10.094 1 98.94 99 GLU A O 1
ATOM 793 N N . ALA A 1 100 ? 3.092 -19.5 -8.602 1 98.94 100 ALA A N 1
ATOM 794 C CA . ALA A 1 100 ? 2.258 -20.312 -7.711 1 98.94 100 ALA A CA 1
ATOM 795 C C . ALA A 1 100 ? 1.063 -19.5 -7.203 1 98.94 100 ALA A C 1
ATOM 797 O O . ALA A 1 100 ? -0.054 -20.031 -7.129 1 98.94 100 ALA A O 1
ATOM 798 N N . THR A 1 101 ? 1.312 -18.297 -6.855 1 98.94 101 THR A N 1
ATOM 799 C CA . THR A 1 101 ? 0.256 -17.406 -6.379 1 98.94 101 THR A CA 1
ATOM 800 C C . THR A 1 101 ? -0.801 -17.188 -7.457 1 98.94 101 THR A C 1
ATOM 802 O O . THR A 1 101 ? -2 -17.234 -7.176 1 98.94 101 THR A O 1
ATOM 805 N N . CYS A 1 102 ? -0.401 -16.922 -8.703 1 98.94 102 CYS A N 1
ATOM 806 C CA . CYS A 1 102 ? -1.325 -16.766 -9.82 1 98.94 102 CYS A CA 1
ATOM 807 C C . CYS A 1 102 ? -2.174 -18.016 -10.023 1 98.94 102 CYS A C 1
ATOM 809 O O . CYS A 1 102 ? -3.379 -17.906 -10.258 1 98.94 102 CYS A O 1
ATOM 811 N N . LYS A 1 103 ? -1.606 -19.141 -9.883 1 98.94 103 LYS A N 1
ATOM 812 C CA . LYS A 1 103 ? -2.344 -20.391 -10.008 1 98.94 103 LYS A CA 1
ATOM 813 C C . LYS A 1 103 ? -3.357 -20.547 -8.875 1 98.94 103 LYS A C 1
ATOM 815 O O . LYS A 1 103 ? -4.465 -21.047 -9.094 1 98.94 103 LYS A O 1
ATOM 820 N N . ASP A 1 104 ? -2.977 -20.156 -7.656 1 98.88 104 ASP A N 1
ATOM 821 C CA . ASP A 1 104 ? -3.93 -20.141 -6.551 1 98.88 104 ASP A CA 1
ATOM 822 C C . ASP A 1 104 ? -5.125 -19.25 -6.867 1 98.88 104 ASP A C 1
ATOM 824 O O . ASP A 1 104 ? -6.27 -19.609 -6.562 1 98.88 104 ASP A O 1
ATOM 828 N N . ILE A 1 105 ? -4.879 -18.094 -7.441 1 98.94 105 ILE A N 1
ATOM 829 C CA . ILE A 1 105 ? -5.941 -17.156 -7.785 1 98.94 105 ILE A CA 1
ATOM 830 C C . ILE A 1 105 ? -6.887 -17.797 -8.805 1 98.94 105 ILE A C 1
ATOM 832 O O . ILE A 1 105 ? -8.109 -17.688 -8.688 1 98.94 105 ILE A O 1
ATOM 836 N N . LEU A 1 106 ? -6.348 -18.5 -9.773 1 98.88 106 LEU A N 1
ATOM 837 C CA . LEU A 1 106 ? -7.156 -19.141 -10.797 1 98.88 106 LEU A CA 1
ATOM 838 C C . LEU A 1 106 ? -8.094 -20.172 -10.172 1 98.88 106 LEU A C 1
ATOM 840 O O . LEU A 1 106 ? -9.195 -20.406 -10.68 1 98.88 106 LEU A O 1
ATOM 844 N N . GLN A 1 107 ? -7.707 -20.688 -9 1 98.75 107 GLN A N 1
ATOM 845 C CA . GLN A 1 107 ? -8.469 -21.766 -8.375 1 98.75 107 GLN A CA 1
ATOM 846 C C . GLN A 1 107 ? -9.375 -21.219 -7.27 1 98.75 107 GLN A C 1
ATOM 848 O O . GLN A 1 107 ? -10.195 -21.953 -6.719 1 98.75 107 GLN A O 1
ATOM 853 N N . ALA A 1 108 ? -9.227 -19.984 -6.961 1 98.69 108 ALA A N 1
ATOM 854 C CA . ALA A 1 108 ? -9.984 -19.391 -5.852 1 98.69 108 ALA A CA 1
ATOM 855 C C . ALA A 1 108 ? -11.477 -19.359 -6.164 1 98.69 108 ALA A C 1
ATOM 857 O O . ALA A 1 108 ? -11.875 -19.188 -7.316 1 98.69 108 ALA A O 1
ATOM 858 N N . GLU A 1 109 ? -12.258 -19.484 -5.086 1 98.69 109 GLU A N 1
ATOM 859 C CA . GLU A 1 109 ? -13.703 -19.484 -5.254 1 98.69 109 GLU A CA 1
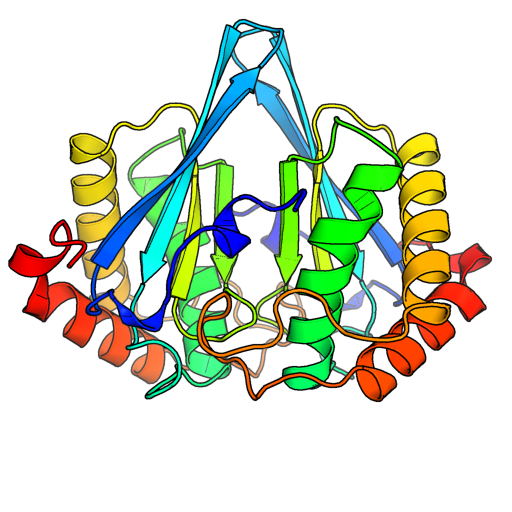ATOM 860 C C . GLU A 1 109 ? -14.312 -18.156 -4.809 1 98.69 109 GLU A C 1
ATOM 862 O O . GLU A 1 109 ? -15.477 -17.875 -5.078 1 98.69 109 GLU A O 1
ATOM 867 N N . ALA A 1 110 ? -13.547 -17.391 -4.137 1 98.62 110 ALA A N 1
ATOM 868 C CA . ALA A 1 110 ? -13.977 -16.078 -3.668 1 98.62 110 ALA A CA 1
ATOM 869 C C . ALA A 1 110 ? -12.773 -15.164 -3.436 1 98.62 110 ALA A C 1
ATOM 871 O O . ALA A 1 110 ? -11.641 -15.633 -3.324 1 98.62 110 ALA A O 1
ATOM 872 N N . VAL A 1 111 ? -13.016 -13.891 -3.5 1 98.69 111 VAL A N 1
ATOM 873 C CA . VAL A 1 111 ? -12.016 -12.914 -3.086 1 98.69 111 VAL A CA 1
ATOM 874 C C . VAL A 1 111 ? -12 -12.797 -1.564 1 98.69 111 VAL A C 1
ATOM 876 O O . VAL A 1 111 ? -13.023 -12.492 -0.948 1 98.69 111 VAL A O 1
ATOM 879 N N . PRO A 1 112 ? -10.922 -13.023 -0.937 1 98.12 112 PRO A N 1
ATOM 880 C CA . PRO A 1 112 ? -10.883 -12.906 0.522 1 98.12 112 PRO A CA 1
ATOM 881 C C . PRO A 1 112 ? -11.219 -11.5 1.014 1 98.12 112 PRO A C 1
ATOM 883 O O . PRO A 1 112 ? -10.828 -10.508 0.385 1 98.12 112 PRO A O 1
ATOM 886 N N . ALA A 1 113 ? -12.008 -11.406 2.133 1 97.25 113 ALA A N 1
ATOM 887 C CA . ALA A 1 113 ? -12.281 -10.164 2.861 1 97.25 113 ALA A CA 1
ATOM 888 C C . ALA A 1 113 ? -13.055 -9.18 1.99 1 97.25 113 ALA A C 1
ATOM 890 O O . ALA A 1 113 ? -13.023 -7.969 2.234 1 97.25 113 ALA A O 1
ATOM 891 N N . ALA A 1 114 ? -13.75 -9.648 0.94 1 97.75 114 ALA A N 1
ATOM 892 C CA . ALA A 1 114 ? -14.57 -8.797 0.081 1 97.75 114 ALA A CA 1
ATOM 893 C C . ALA A 1 114 ? -15.922 -8.508 0.725 1 97.75 114 ALA A C 1
ATOM 895 O O . ALA A 1 114 ? -16.969 -8.922 0.207 1 97.75 114 ALA A O 1
ATOM 896 N N . ASN A 1 115 ? -15.852 -7.797 1.818 1 98 115 ASN A N 1
ATOM 897 C CA . ASN A 1 115 ? -17.047 -7.418 2.564 1 98 115 ASN A CA 1
ATOM 898 C C . ASN A 1 115 ? -16.844 -6.121 3.34 1 98 115 ASN A C 1
ATOM 900 O O . ASN A 1 115 ? -15.711 -5.641 3.457 1 98 115 ASN A O 1
ATOM 904 N N . GLU A 1 116 ? -17.938 -5.52 3.861 1 97.75 116 GLU A N 1
ATOM 905 C CA . GLU A 1 116 ? -17.875 -4.184 4.449 1 97.75 116 GLU A CA 1
ATOM 906 C C . GLU A 1 116 ? -17.109 -4.195 5.77 1 97.75 116 GLU A C 1
ATOM 908 O O . GLU A 1 116 ? -16.562 -3.172 6.188 1 97.75 116 GLU A O 1
ATOM 913 N N . LYS A 1 117 ? -17.047 -5.281 6.449 1 97.94 117 LYS A N 1
ATOM 914 C CA . LYS A 1 117 ? -16.312 -5.379 7.711 1 97.94 117 LYS A CA 1
ATOM 915 C C . LYS A 1 117 ? -14.812 -5.328 7.484 1 97.94 117 LYS A C 1
ATOM 917 O O . LYS A 1 117 ? -14.094 -4.617 8.195 1 97.94 117 LYS A O 1
ATOM 922 N N . GLN A 1 118 ? -14.266 -5.961 6.43 1 97.75 118 GLN A N 1
ATOM 923 C CA . GLN A 1 118 ? -12.828 -6.223 6.336 1 97.75 118 GLN A CA 1
ATOM 924 C C . GLN A 1 118 ? -12.195 -5.402 5.215 1 97.75 118 GLN A C 1
ATOM 926 O O . GLN A 1 118 ? -10.977 -5.41 5.051 1 97.75 118 GLN A O 1
ATOM 931 N N . CYS A 1 119 ? -13.094 -4.723 4.441 1 98 119 CYS A N 1
ATOM 932 C CA . CYS A 1 119 ? -12.594 -4.016 3.268 1 98 119 CYS A CA 1
ATOM 933 C C . CYS A 1 119 ? -13.18 -2.611 3.184 1 98 119 CYS A C 1
ATOM 935 O O . CYS A 1 119 ? -14.352 -2.406 3.498 1 98 119 CYS A O 1
ATOM 937 N N . GLY A 1 120 ? -12.422 -1.639 2.676 1 98.19 120 GLY A N 1
ATOM 938 C CA . GLY A 1 120 ? -12.844 -0.251 2.566 1 98.19 120 GLY A CA 1
ATOM 939 C C . GLY A 1 120 ? -13.883 -0.027 1.485 1 98.19 120 GLY A C 1
ATOM 940 O O . GLY A 1 120 ? -14.594 0.98 1.5 1 98.19 120 GLY A O 1
ATOM 941 N N . TRP A 1 121 ? -13.898 -0.903 0.507 1 98.56 121 TRP A N 1
ATOM 942 C CA . TRP A 1 121 ? -14.93 -0.905 -0.532 1 98.56 121 TRP A CA 1
ATOM 943 C C . TRP A 1 121 ? -15.312 -2.33 -0.916 1 98.56 121 TRP A C 1
ATOM 945 O O . TRP A 1 121 ? -15.008 -2.783 -2.021 1 98.56 121 TRP A O 1
ATOM 955 N N . GLY A 1 122 ? -16.078 -2.936 -0.029 1 98.44 122 GLY A N 1
ATOM 956 C CA . GLY A 1 122 ? -16.406 -4.355 -0.106 1 98.44 122 GLY A CA 1
ATOM 957 C C . GLY A 1 122 ? -17.078 -4.746 -1.409 1 98.44 122 GLY A C 1
ATOM 958 O O . GLY A 1 122 ? -16.875 -5.855 -1.904 1 98.44 122 GLY A O 1
ATOM 959 N N . ALA A 1 123 ? -17.766 -3.814 -2.062 1 98.31 123 ALA A N 1
ATOM 960 C CA . ALA A 1 123 ? -18.562 -4.117 -3.25 1 98.31 123 ALA A CA 1
ATOM 961 C C . ALA A 1 123 ? -17.719 -4.008 -4.516 1 98.31 123 ALA A C 1
ATOM 963 O O . ALA A 1 123 ? -18.141 -4.449 -5.59 1 98.31 123 ALA A O 1
ATOM 964 N N . ASN A 1 124 ? -16.531 -3.434 -4.438 1 98.69 124 ASN A N 1
ATOM 965 C CA . ASN A 1 124 ? -15.719 -3.121 -5.609 1 98.69 124 ASN A CA 1
ATOM 966 C C . ASN A 1 124 ? -14.703 -4.223 -5.898 1 98.69 124 ASN A C 1
ATOM 968 O O . ASN A 1 124 ? -13.492 -3.977 -5.898 1 98.69 124 ASN A O 1
ATOM 972 N N . HIS A 1 125 ? -15.227 -5.43 -6.191 1 98.88 125 HIS A N 1
ATOM 973 C CA . HIS A 1 125 ? -14.398 -6.59 -6.5 1 98.88 125 HIS A CA 1
ATOM 974 C C . HIS A 1 125 ? -14.938 -7.348 -7.707 1 98.88 125 HIS A C 1
ATOM 976 O O . HIS A 1 125 ? -16.125 -7.238 -8.039 1 98.88 125 HIS A O 1
ATOM 982 N N . SER A 1 126 ? -14.031 -8.016 -8.414 1 98.94 126 SER A N 1
ATOM 983 C CA . SER A 1 126 ? -14.375 -8.906 -9.516 1 98.94 126 SER A CA 1
ATOM 984 C C . SER A 1 126 ? -13.492 -10.148 -9.523 1 98.94 126 SER A C 1
ATOM 986 O O . SER A 1 126 ? -12.359 -10.109 -10 1 98.94 126 SER A O 1
ATOM 988 N N . LEU A 1 127 ? -14.039 -11.25 -9.008 1 98.88 127 LEU A N 1
ATOM 989 C CA . LEU A 1 127 ? -13.312 -12.508 -9.039 1 98.88 127 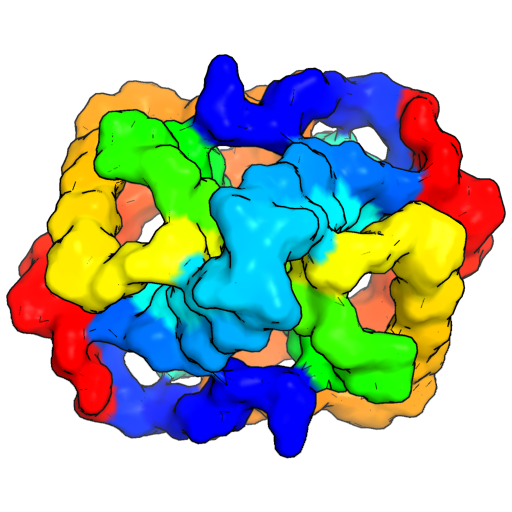LEU A CA 1
ATOM 990 C C . LEU A 1 127 ? -12.977 -12.906 -10.469 1 98.88 127 LEU A C 1
ATOM 992 O O . LEU A 1 127 ? -11.828 -13.258 -10.773 1 98.88 127 LEU A O 1
ATOM 996 N N . GLU A 1 128 ? -13.992 -12.828 -11.336 1 98.88 128 GLU A N 1
ATOM 997 C CA . GLU A 1 128 ? -13.805 -13.211 -12.734 1 98.88 128 GLU A CA 1
ATOM 998 C C . GLU A 1 128 ? -12.781 -12.32 -13.414 1 98.88 128 GLU A C 1
ATOM 1000 O O . GLU A 1 128 ? -11.93 -12.805 -14.164 1 98.88 128 GLU A O 1
ATOM 1005 N N . GLY A 1 129 ? -12.836 -10.992 -13.172 1 98.94 129 GLY A N 1
ATOM 1006 C CA . GLY A 1 129 ? -11.844 -10.07 -13.719 1 98.94 129 GLY A CA 1
ATOM 1007 C C . GLY A 1 129 ? -10.422 -10.406 -13.297 1 98.94 129 GLY A C 1
ATOM 1008 O O . GLY A 1 129 ? -9.508 -10.391 -14.117 1 98.94 129 GLY A O 1
ATOM 1009 N N . ALA A 1 130 ? -10.297 -10.758 -12.008 1 98.94 130 ALA A N 1
ATOM 1010 C CA . ALA A 1 130 ? -8.984 -11.125 -11.484 1 98.94 130 ALA A CA 1
ATOM 1011 C C . ALA A 1 130 ? -8.453 -12.383 -12.156 1 98.94 130 ALA A C 1
ATOM 1013 O O . ALA A 1 130 ? -7.289 -12.438 -12.555 1 98.94 130 ALA A O 1
ATOM 1014 N N . GLN A 1 131 ? -9.32 -13.359 -12.273 1 98.94 131 GLN A N 1
ATOM 1015 C CA . GLN A 1 131 ? -8.914 -14.641 -12.859 1 98.94 131 GLN A CA 1
ATOM 1016 C C . GLN A 1 131 ? -8.57 -14.484 -14.336 1 98.94 131 GLN A C 1
ATOM 1018 O O . GLN A 1 131 ? -7.598 -15.062 -14.82 1 98.94 131 GLN A O 1
ATOM 1023 N N . GLU A 1 132 ? -9.281 -13.656 -15.07 1 98.94 132 GLU A N 1
ATOM 1024 C CA . GLU A 1 132 ? -8.977 -13.391 -16.469 1 98.94 132 GLU A CA 1
ATOM 1025 C C . GLU A 1 132 ? -7.633 -12.688 -16.625 1 98.94 132 GLU A C 1
ATOM 1027 O O . GLU A 1 132 ? -6.828 -13.047 -17.484 1 98.94 132 GLU A O 1
ATOM 1032 N N . ALA A 1 133 ? -7.383 -11.711 -15.773 1 98.94 133 ALA A N 1
ATOM 1033 C CA . ALA A 1 133 ? -6.133 -10.953 -15.836 1 98.94 133 ALA A CA 1
ATOM 1034 C C . ALA A 1 133 ? -4.934 -11.852 -15.531 1 98.94 133 ALA A C 1
ATOM 1036 O O . ALA A 1 133 ? -3.93 -11.812 -16.234 1 98.94 133 ALA A O 1
ATOM 1037 N N . VAL A 1 134 ? -5.047 -12.672 -14.523 1 98.94 134 VAL A N 1
ATOM 1038 C CA . VAL A 1 134 ? -3.926 -13.508 -14.109 1 98.94 134 VAL A CA 1
ATOM 1039 C C . VAL A 1 134 ? -3.713 -14.625 -15.125 1 98.94 134 VAL A C 1
ATOM 1041 O O . VAL A 1 134 ? -2.576 -15.023 -15.391 1 98.94 134 VAL A O 1
ATOM 1044 N N . ARG A 1 135 ? -4.832 -15.125 -15.664 1 98.88 135 ARG A N 1
ATOM 1045 C CA . ARG A 1 135 ? -4.695 -16.109 -16.734 1 98.88 135 ARG A CA 1
ATOM 1046 C C . ARG A 1 135 ? -3.881 -15.562 -17.891 1 98.88 135 ARG A C 1
ATOM 1048 O O . ARG A 1 135 ? -2.957 -16.219 -18.375 1 98.88 135 ARG A O 1
ATOM 1055 N N . ALA A 1 136 ? -4.242 -14.375 -18.391 1 98.88 136 ALA A N 1
ATOM 1056 C CA . ALA A 1 136 ? -3.518 -13.734 -19.484 1 98.88 136 ALA A CA 1
ATOM 1057 C C . ALA A 1 136 ? -2.053 -13.516 -19.109 1 98.88 136 ALA A C 1
ATOM 1059 O O . ALA A 1 136 ? -1.162 -13.695 -19.953 1 98.88 136 ALA A O 1
ATOM 1060 N N . PHE A 1 137 ? -1.738 -13.172 -17.875 1 98.94 137 PHE A N 1
ATOM 1061 C CA . PHE A 1 137 ? -0.391 -12.961 -17.359 1 98.94 137 PHE A CA 1
ATOM 1062 C C . PHE A 1 137 ? 0.399 -14.266 -17.375 1 98.94 137 PHE A C 1
ATOM 1064 O O . PHE A 1 137 ? 1.537 -14.305 -17.844 1 98.94 137 PHE A O 1
ATOM 1071 N N . LEU A 1 138 ? -0.245 -15.328 -16.938 1 98.81 138 LEU A N 1
ATOM 1072 C CA . LEU A 1 138 ? 0.376 -16.641 -16.844 1 98.81 138 LEU A CA 1
ATOM 1073 C C . LEU A 1 138 ? 0.638 -17.203 -18.25 1 98.81 138 LEU A C 1
ATOM 1075 O O . LEU A 1 138 ? 1.625 -17.922 -18.453 1 98.81 138 LEU A O 1
ATOM 1079 N N . ASP A 1 139 ? -0.248 -16.906 -19.125 1 98.62 139 ASP A N 1
ATOM 1080 C CA . ASP A 1 139 ? -0.111 -17.391 -20.5 1 98.62 139 ASP A CA 1
ATOM 1081 C C . ASP A 1 139 ? 1.196 -16.922 -21.125 1 98.62 139 ASP A C 1
ATOM 1083 O O . ASP A 1 139 ? 1.7 -17.531 -22.062 1 98.62 139 ASP A O 1
ATOM 1087 N N . LYS A 1 140 ? 1.757 -15.844 -20.656 1 98.5 140 LYS A N 1
ATOM 1088 C CA . LYS A 1 140 ? 3.002 -15.273 -21.156 1 98.5 140 LYS A CA 1
ATOM 1089 C C . LYS A 1 140 ? 4.141 -15.461 -20.172 1 98.5 140 LYS A C 1
ATOM 1091 O O . LYS A 1 140 ? 5.043 -14.617 -20.078 1 98.5 140 LYS A O 1
ATOM 1096 N N . ARG A 1 141 ? 4.113 -16.5 -19.391 1 98.25 141 ARG A N 1
ATOM 1097 C CA . ARG A 1 141 ? 5.086 -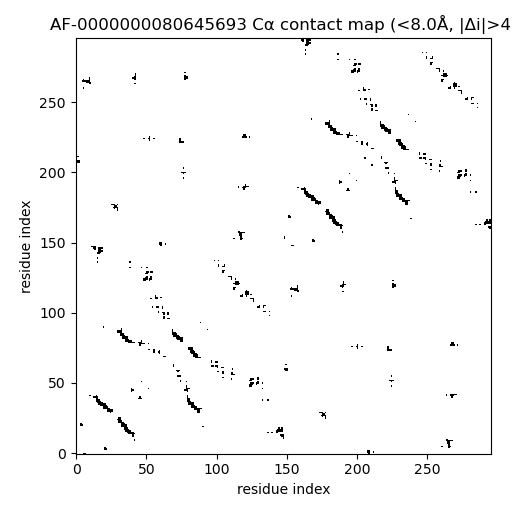16.781 -18.328 1 98.25 141 ARG A CA 1
ATOM 1098 C C . ARG A 1 141 ? 6.508 -16.734 -18.875 1 98.25 141 ARG A C 1
ATOM 1100 O O . ARG A 1 141 ? 7.426 -16.266 -18.203 1 98.25 141 ARG A O 1
ATOM 1107 N N . SER A 1 142 ? 6.73 -17.172 -20.047 1 97.81 142 SER A N 1
ATOM 1108 C CA . SER A 1 142 ? 8.062 -17.281 -20.641 1 97.81 142 SER A CA 1
ATOM 1109 C C . SER A 1 142 ? 8.625 -15.898 -20.969 1 97.81 142 SER A C 1
ATOM 1111 O O . SER A 1 142 ? 9.828 -15.75 -21.203 1 97.81 142 SER A O 1
ATOM 1113 N N . GLU A 1 143 ? 7.797 -14.859 -20.938 1 97.5 143 GLU A N 1
ATOM 1114 C CA . GLU A 1 143 ? 8.195 -13.516 -21.344 1 97.5 143 GLU A CA 1
ATOM 1115 C C . GLU A 1 143 ? 8.438 -12.617 -20.141 1 97.5 143 GLU A C 1
ATOM 1117 O O . GLU A 1 143 ? 8.898 -11.484 -20.281 1 97.5 143 GLU A O 1
ATOM 1122 N N . TRP A 1 144 ? 8.258 -13.102 -18.891 1 98.19 144 TRP A N 1
ATOM 1123 C CA . TRP A 1 144 ? 8.227 -12.258 -17.703 1 98.19 144 TRP A CA 1
ATOM 1124 C C . TRP A 1 144 ? 9.555 -11.547 -17.5 1 98.19 144 TRP A C 1
ATOM 1126 O O . TRP A 1 144 ? 9.602 -10.445 -16.953 1 98.19 144 TRP A O 1
ATOM 1136 N N . GLU A 1 145 ? 10.641 -12.125 -17.922 1 96.75 145 GLU A N 1
ATOM 1137 C CA . GLU A 1 145 ? 11.945 -11.555 -17.609 1 96.75 145 GLU A CA 1
ATOM 1138 C C . GLU A 1 145 ? 12.484 -10.719 -18.75 1 96.75 145 GLU A C 1
ATOM 1140 O O . GLU A 1 145 ? 13.578 -10.148 -18.656 1 96.75 145 GLU A O 1
ATOM 1145 N N . GLU A 1 146 ? 11.727 -10.586 -19.828 1 91.69 146 GLU A N 1
ATOM 1146 C CA . GLU A 1 146 ? 12.102 -9.742 -20.953 1 91.69 146 GLU A CA 1
ATOM 1147 C C . GLU A 1 146 ? 11.609 -8.312 -20.766 1 91.69 146 GLU A C 1
ATOM 1149 O O . GLU A 1 146 ? 10.422 -8.031 -20.938 1 91.69 146 GLU A O 1
ATOM 1154 N N . ILE A 1 147 ? 12.781 -7.559 -20.281 1 81.5 147 ILE A N 1
ATOM 1155 C CA . ILE A 1 147 ? 12.438 -6.148 -20.109 1 81.5 147 ILE A CA 1
ATOM 1156 C C . ILE A 1 147 ? 12.805 -5.375 -21.375 1 81.5 147 ILE A C 1
ATOM 1158 O O . ILE A 1 147 ? 13.992 -5.191 -21.672 1 81.5 147 ILE A O 1
ATOM 1162 N N . ARG A 1 148 ? 12.133 -5.52 -22.578 1 75.62 148 ARG A N 1
ATOM 1163 C CA . ARG A 1 148 ? 12.586 -4.91 -23.828 1 75.62 148 ARG A CA 1
ATOM 1164 C C . ARG A 1 148 ? 11.719 -3.719 -24.203 1 75.62 148 ARG A C 1
ATOM 1166 O O . ARG A 1 148 ? 10.555 -3.641 -23.797 1 75.62 148 ARG A O 1
ATOM 1173 N N . MET B 1 1 ? -6.383 -15.055 9.102 1 73.81 1 MET B N 1
ATOM 1174 C CA . MET B 1 1 ? -6.055 -14.398 7.84 1 73.81 1 MET B CA 1
ATOM 1175 C C . MET B 1 1 ? -4.609 -13.914 7.836 1 73.81 1 MET B C 1
ATOM 1177 O O . MET B 1 1 ? -4.113 -13.422 8.852 1 73.81 1 MET B O 1
ATOM 1181 N N . ASN B 1 2 ? -4.008 -14.031 6.754 1 81.19 2 ASN B N 1
ATOM 1182 C CA . ASN B 1 2 ? -2.576 -13.758 6.656 1 81.19 2 ASN B CA 1
ATOM 1183 C C . ASN B 1 2 ? -2.301 -12.258 6.547 1 81.19 2 ASN B C 1
ATOM 1185 O O . ASN B 1 2 ? -1.178 -11.812 6.785 1 81.19 2 ASN B O 1
ATOM 1189 N N . VAL B 1 3 ? -3.338 -11.531 6.195 1 84.69 3 VAL B N 1
ATOM 1190 C CA . VAL B 1 3 ? -3.158 -10.109 5.93 1 84.69 3 VAL B CA 1
ATOM 1191 C C . VAL B 1 3 ? -3.645 -9.297 7.125 1 84.69 3 VAL B C 1
ATOM 1193 O O . VAL B 1 3 ? -4.812 -9.383 7.516 1 84.69 3 VAL B O 1
ATOM 1196 N N . GLU B 1 4 ? -2.859 -8.438 7.672 1 80.81 4 GLU B N 1
ATOM 1197 C CA . GLU B 1 4 ? -3.158 -7.68 8.883 1 80.81 4 GLU B CA 1
ATOM 1198 C C . GLU B 1 4 ? -4.305 -6.699 8.648 1 80.81 4 GLU B C 1
ATOM 1200 O O . GLU B 1 4 ? -5.145 -6.496 9.531 1 80.81 4 GLU B O 1
ATOM 1205 N N . SER B 1 5 ? -4.371 -6.117 7.496 1 82.31 5 SER B N 1
ATOM 1206 C CA . SER B 1 5 ? -5.398 -5.117 7.227 1 82.31 5 SER B CA 1
ATOM 1207 C C . SER B 1 5 ? -6.793 -5.734 7.262 1 82.31 5 SER B C 1
ATOM 1209 O O . SER B 1 5 ? -7.789 -5.027 7.434 1 82.31 5 SER B O 1
ATOM 1211 N N . PHE B 1 6 ? -6.902 -6.988 7.09 1 87.38 6 PHE B N 1
ATOM 1212 C CA . PHE B 1 6 ? -8.195 -7.664 7.094 1 87.38 6 PHE B CA 1
ATOM 1213 C C . PHE B 1 6 ? -8.734 -7.789 8.508 1 87.38 6 PHE B C 1
ATOM 1215 O O . PHE B 1 6 ? -9.914 -8.109 8.703 1 87.38 6 PHE B O 1
ATOM 1222 N N . ASN B 1 7 ? -7.98 -7.426 9.469 1 89.19 7 ASN B N 1
ATOM 1223 C CA . ASN B 1 7 ? -8.383 -7.59 10.859 1 89.19 7 ASN B CA 1
ATOM 1224 C C . ASN B 1 7 ? -9.078 -6.344 11.398 1 89.19 7 ASN B C 1
ATOM 1226 O O . ASN B 1 7 ? -9.68 -6.375 12.469 1 89.19 7 ASN B O 1
ATOM 1230 N N . LEU B 1 8 ? -9.008 -5.23 10.75 1 92.94 8 LEU B N 1
ATOM 1231 C CA . LEU B 1 8 ? -9.711 -4.008 11.133 1 92.94 8 LEU B CA 1
ATOM 1232 C C . LEU B 1 8 ? -11.188 -4.094 10.758 1 92.94 8 LEU B C 1
ATOM 1234 O O . LEU B 1 8 ? -11.531 -4.52 9.656 1 92.94 8 LEU B O 1
ATOM 1238 N N . ASP B 1 9 ? -12.133 -3.756 11.664 1 96.62 9 ASP B N 1
ATOM 1239 C CA . ASP B 1 9 ? -13.547 -3.6 11.352 1 96.62 9 ASP B CA 1
ATOM 1240 C C . ASP B 1 9 ? -13.828 -2.215 10.766 1 96.62 9 ASP B C 1
ATOM 1242 O O . ASP B 1 9 ? -13.945 -1.236 11.508 1 96.62 9 ASP B O 1
ATOM 1246 N N . HIS B 1 10 ? -14.039 -2.172 9.438 1 97.31 10 HIS B N 1
ATOM 1247 C CA . HIS B 1 10 ? -14.148 -0.913 8.711 1 97.31 10 HIS B CA 1
ATOM 1248 C C . HIS B 1 10 ? -15.477 -0.22 9.016 1 97.31 10 HIS B C 1
ATOM 1250 O O . HIS B 1 10 ? -15.664 0.947 8.664 1 97.31 10 HIS B O 1
ATOM 1256 N N . ARG B 1 11 ? -16.375 -0.887 9.766 1 96.88 11 ARG B N 1
ATOM 1257 C CA . ARG B 1 11 ? -17.656 -0.305 10.109 1 96.88 11 ARG B CA 1
ATOM 1258 C C . ARG B 1 11 ? -17.547 0.571 11.359 1 96.88 11 ARG B C 1
ATOM 1260 O O . ARG B 1 11 ? -18.453 1.355 11.648 1 96.88 11 ARG B O 1
ATOM 1267 N N . THR B 1 12 ? -16.391 0.443 11.992 1 96.31 12 THR B N 1
ATOM 1268 C CA . THR B 1 12 ? -16.281 1.085 13.297 1 96.31 12 THR B CA 1
ATOM 1269 C C . THR B 1 12 ? -15.312 2.258 13.25 1 96.31 12 THR B C 1
ATOM 1271 O O . THR B 1 12 ? -15.023 2.871 14.273 1 96.31 12 THR B O 1
ATOM 1274 N N . VAL B 1 13 ? -14.844 2.557 12.141 1 96.94 13 VAL B N 1
ATOM 1275 C CA . VAL B 1 13 ? -13.875 3.639 12.023 1 96.94 13 VAL B CA 1
ATOM 1276 C C . VAL B 1 13 ? -14.547 4.875 11.43 1 96.94 13 VAL B C 1
ATOM 1278 O O . VAL B 1 13 ? -15.625 4.777 10.836 1 96.94 13 VAL B O 1
ATOM 1281 N N . LYS B 1 14 ? -13.914 6.039 11.625 1 97.38 14 LYS B N 1
ATOM 1282 C CA . LYS B 1 14 ? -14.367 7.309 11.078 1 97.38 14 LYS B CA 1
ATOM 1283 C C . LYS B 1 14 ? -13.242 8.031 10.352 1 97.38 14 LYS B C 1
ATOM 1285 O O . LYS B 1 14 ? -12.281 8.484 10.977 1 97.38 14 LYS B O 1
ATOM 1290 N N . ALA B 1 15 ? -13.367 8.188 9.102 1 98 15 ALA B N 1
ATOM 1291 C CA . ALA B 1 15 ? -12.367 8.875 8.297 1 98 15 ALA B CA 1
ATOM 1292 C C . ALA B 1 15 ? -12.539 10.391 8.375 1 98 15 ALA B C 1
ATOM 1294 O O . ALA B 1 15 ? -13.648 10.883 8.609 1 98 15 ALA B O 1
ATOM 1295 N N . PRO B 1 16 ? -11.492 11.188 8.156 1 98.56 16 PRO B N 1
ATOM 1296 C CA . PRO B 1 16 ? -10.141 10.695 7.898 1 98.56 16 PRO B CA 1
ATOM 1297 C C . PRO B 1 16 ? -9.406 10.281 9.172 1 98.56 16 PRO B C 1
ATOM 1299 O O . PRO B 1 16 ? -9.727 10.773 10.258 1 98.56 16 PRO B O 1
ATOM 1302 N N . PHE B 1 17 ? -8.461 9.336 9.047 1 98.56 17 PHE B N 1
ATOM 1303 C CA . PHE B 1 17 ? -7.613 8.961 10.172 1 98.56 17 PHE B CA 1
ATOM 1304 C C . PHE B 1 17 ? -6.27 8.43 9.695 1 98.56 17 PHE B C 1
ATOM 1306 O O . PHE B 1 17 ? -6.094 8.148 8.508 1 98.56 17 PHE B O 1
ATOM 1313 N N . VAL B 1 18 ? -5.277 8.375 10.57 1 98.81 18 VAL B N 1
ATOM 1314 C CA . VAL B 1 18 ? -3.979 7.73 10.391 1 98.81 18 VAL B CA 1
ATOM 1315 C C . VAL B 1 18 ? -3.738 6.73 11.523 1 98.81 18 VAL B C 1
ATOM 1317 O O . VAL B 1 18 ? -3.891 7.066 12.703 1 98.81 18 VAL B O 1
ATOM 1320 N N . ARG B 1 19 ? -3.459 5.496 11.164 1 97.94 19 ARG B N 1
ATOM 1321 C CA . ARG B 1 19 ? -3.18 4.484 12.172 1 97.94 19 ARG B CA 1
ATOM 1322 C C . ARG B 1 19 ? -2.023 3.586 11.75 1 97.94 19 ARG B C 1
ATOM 1324 O O . ARG B 1 19 ? -1.736 3.459 10.555 1 97.94 19 ARG B O 1
ATOM 1331 N N . VAL B 1 20 ? -1.34 2.947 12.781 1 97.5 20 VAL B N 1
ATOM 1332 C CA . VAL B 1 20 ? -0.388 1.883 12.484 1 97.5 20 VAL B CA 1
ATOM 1333 C C . VAL B 1 20 ? -1.136 0.637 12.016 1 97.5 20 VAL B C 1
ATOM 1335 O O . VAL B 1 20 ? -1.945 0.074 12.758 1 97.5 20 VAL B O 1
ATOM 1338 N N . ALA B 1 21 ? -0.96 0.281 10.789 1 96.88 21 ALA B N 1
ATOM 1339 C CA . ALA B 1 21 ? -1.592 -0.917 10.242 1 96.88 21 ALA B CA 1
ATOM 1340 C C . ALA B 1 21 ? -0.801 -2.17 10.609 1 96.88 21 ALA B C 1
ATOM 1342 O O . ALA B 1 21 ? -1.378 -3.244 10.797 1 96.88 21 ALA B O 1
ATOM 1343 N N . ASP B 1 22 ? 0.569 -2.061 10.648 1 96.31 22 ASP B N 1
ATOM 1344 C CA . ASP B 1 22 ? 1.445 -3.188 10.953 1 96.31 22 ASP B CA 1
ATOM 1345 C C . ASP B 1 22 ? 2.811 -2.707 11.438 1 96.31 22 ASP B C 1
ATOM 1347 O O . ASP B 1 22 ? 3.242 -1.603 11.102 1 96.31 22 ASP B O 1
ATOM 1351 N N . ARG B 1 23 ? 3.396 -3.414 12.336 1 96.75 23 ARG B N 1
ATOM 1352 C CA . ARG B 1 23 ? 4.777 -3.266 12.789 1 96.75 23 ARG B CA 1
ATOM 1353 C C . ARG B 1 23 ? 5.543 -4.578 12.656 1 96.75 23 ARG B C 1
ATOM 1355 O O . ARG B 1 23 ? 5.102 -5.613 13.156 1 96.75 23 ARG B O 1
ATOM 1362 N N . LYS B 1 24 ? 6.664 -4.562 11.945 1 96.75 24 LYS B N 1
ATOM 1363 C CA . LYS B 1 24 ? 7.445 -5.773 11.711 1 96.75 24 LYS B CA 1
ATOM 1364 C C . LYS B 1 24 ? 8.906 -5.57 12.094 1 96.75 24 LYS B C 1
ATOM 1366 O O . LYS B 1 24 ? 9.57 -4.664 11.578 1 96.75 24 LYS B O 1
ATOM 1371 N N . GLN B 1 25 ? 9.398 -6.398 13.016 1 97.81 25 GLN B N 1
ATOM 1372 C CA . GLN B 1 25 ? 10.82 -6.449 13.312 1 97.81 25 GLN B CA 1
ATOM 1373 C C . GLN B 1 25 ? 11.547 -7.406 12.359 1 97.81 25 GLN B C 1
ATOM 1375 O O . GLN B 1 25 ? 11.203 -8.586 12.289 1 97.81 25 GLN B O 1
ATOM 1380 N N . LEU B 1 26 ? 12.539 -6.941 11.727 1 97.94 26 LEU B N 1
ATOM 1381 C CA . LEU B 1 26 ? 13.273 -7.738 10.75 1 97.94 26 LEU B CA 1
ATOM 1382 C C . LEU B 1 26 ? 14.445 -8.461 11.406 1 97.94 26 LEU B C 1
ATOM 1384 O O . LEU B 1 26 ? 14.891 -8.07 12.492 1 97.94 26 LEU B O 1
ATOM 1388 N N . PRO B 1 27 ? 14.969 -9.516 10.789 1 97.62 27 PRO B N 1
ATOM 1389 C CA . PRO B 1 27 ? 16.062 -10.297 11.352 1 97.62 27 PRO B CA 1
ATOM 1390 C C . PRO B 1 27 ? 17.312 -9.461 11.641 1 97.62 27 PRO B C 1
ATOM 1392 O O . PRO B 1 27 ? 18.016 -9.703 12.625 1 97.62 27 PRO B O 1
ATOM 1395 N N . GLY B 1 28 ? 17.625 -8.477 10.883 1 97.44 28 GLY B N 1
ATOM 1396 C CA . GLY B 1 28 ? 18.797 -7.633 11.055 1 97.44 28 GLY B CA 1
ATOM 1397 C C . GLY B 1 28 ? 18.641 -6.609 12.164 1 97.44 28 GLY B C 1
ATOM 1398 O O . GLY B 1 28 ? 19.594 -5.934 12.539 1 97.44 28 GLY B O 1
ATOM 1399 N N . GLY B 1 29 ? 17.359 -6.465 12.656 1 97.88 29 GLY B N 1
ATOM 1400 C CA . GLY B 1 29 ? 17.141 -5.594 13.797 1 97.88 29 GLY B CA 1
ATOM 1401 C C . GLY B 1 29 ? 16.328 -4.359 13.461 1 97.88 29 GLY B C 1
ATOM 1402 O O . GLY B 1 29 ? 15.812 -3.688 14.352 1 97.88 29 GLY B O 1
ATOM 1403 N N . ASP B 1 30 ? 16.188 -4.051 12.219 1 98.25 30 ASP B N 1
ATOM 1404 C CA . ASP B 1 30 ? 15.391 -2.898 11.812 1 98.25 30 ASP B CA 1
ATOM 1405 C C . ASP B 1 30 ? 13.898 -3.152 12.039 1 98.25 30 ASP B C 1
ATOM 1407 O O . ASP B 1 30 ? 13.453 -4.305 12.039 1 98.25 30 ASP B O 1
ATOM 1411 N N . THR B 1 31 ? 13.141 -2.096 12.289 1 98.44 31 THR B N 1
ATOM 1412 C CA . THR B 1 31 ? 11.695 -2.156 12.414 1 98.44 31 THR B CA 1
ATOM 1413 C C . THR B 1 31 ? 11.016 -1.432 11.25 1 98.44 31 THR B C 1
ATOM 1415 O O . THR B 1 31 ? 11.352 -0.282 10.953 1 98.44 31 THR B O 1
ATOM 1418 N N . LEU B 1 32 ? 10.141 -2.121 10.586 1 98.56 32 LEU B N 1
ATOM 1419 C CA . LEU B 1 32 ? 9.273 -1.486 9.602 1 98.56 32 LEU B CA 1
ATOM 1420 C C . LEU B 1 32 ? 7.922 -1.136 10.219 1 98.56 32 LEU B C 1
ATOM 1422 O O . LEU B 1 32 ? 7.348 -1.935 10.961 1 98.56 32 LEU B O 1
ATOM 1426 N N . ILE B 1 33 ? 7.434 0.063 10.008 1 98.62 33 ILE B N 1
ATOM 1427 C CA . ILE B 1 33 ? 6.098 0.477 10.422 1 98.62 33 ILE B CA 1
ATOM 1428 C C . ILE B 1 33 ? 5.285 0.88 9.195 1 98.62 33 ILE B C 1
ATOM 1430 O O . ILE B 1 33 ? 5.73 1.699 8.383 1 98.62 33 ILE B O 1
ATOM 1434 N N . LYS B 1 34 ? 4.176 0.252 9.023 1 98.44 34 LYS B N 1
ATOM 1435 C CA . LYS B 1 34 ? 3.227 0.532 7.949 1 98.44 34 LYS B CA 1
ATOM 1436 C C . LYS B 1 34 ? 2.049 1.358 8.461 1 98.44 34 LYS B C 1
ATOM 1438 O O . LYS B 1 34 ? 1.378 0.969 9.414 1 98.44 34 LYS B O 1
ATOM 1443 N N . TYR B 1 35 ? 1.728 2.453 7.781 1 98.69 35 TYR B N 1
ATOM 1444 C CA . TYR B 1 35 ? 0.642 3.334 8.195 1 98.69 35 TYR B CA 1
ATOM 1445 C C . TYR B 1 35 ? -0.527 3.256 7.223 1 98.69 35 TYR B C 1
ATOM 1447 O O . TYR B 1 35 ? -0.327 3.209 6.004 1 98.69 35 TYR B O 1
ATOM 1455 N N . ASP B 1 36 ? -1.641 3.189 7.723 1 98.5 36 ASP B N 1
ATOM 1456 C CA . ASP B 1 36 ? -2.91 3.41 7.035 1 98.5 36 ASP B CA 1
ATOM 1457 C C . ASP B 1 36 ? -3.293 4.887 7.055 1 98.5 36 ASP B C 1
ATOM 1459 O O . ASP B 1 36 ? -3.66 5.426 8.102 1 98.5 36 ASP B O 1
ATOM 1463 N N . VAL B 1 37 ? -3.186 5.52 5.938 1 98.88 37 VAL B N 1
ATOM 1464 C CA . VAL B 1 37 ? -3.588 6.91 5.746 1 98.88 37 VAL B CA 1
ATOM 1465 C C . VAL B 1 37 ? -4.945 6.961 5.043 1 98.88 37 VAL B C 1
ATOM 1467 O O . VAL B 1 37 ? -5.016 6.934 3.812 1 98.88 37 VAL B O 1
ATOM 1470 N N . ARG B 1 38 ? -6.02 7.121 5.836 1 98.81 38 ARG B N 1
ATOM 1471 C CA . ARG B 1 38 ? -7.387 6.973 5.34 1 98.81 38 ARG B CA 1
ATOM 1472 C C . ARG B 1 38 ? -8 8.328 5.027 1 98.81 38 ARG B C 1
ATOM 1474 O O . ARG B 1 38 ? -8.188 9.156 5.922 1 98.81 38 ARG B O 1
ATOM 1481 N N . PHE B 1 39 ? -8.367 8.516 3.758 1 98.88 39 PHE B N 1
ATOM 1482 C CA . PHE B 1 39 ? -8.914 9.789 3.289 1 98.88 39 PHE B CA 1
ATOM 1483 C C . PHE B 1 39 ? -10.438 9.781 3.359 1 98.88 39 PHE B C 1
ATOM 1485 O O . PHE B 1 39 ? -11.047 10.773 3.762 1 98.88 39 PHE B O 1
ATOM 1492 N N . CYS B 1 40 ? -11.039 8.586 2.918 1 98.75 40 CYS B N 1
ATOM 1493 C CA . CYS B 1 40 ? -12.477 8.531 2.73 1 98.75 40 CYS B CA 1
ATOM 1494 C C . CYS B 1 40 ? -13.109 7.516 3.678 1 98.75 40 CYS B C 1
ATOM 1496 O O . CYS B 1 40 ? -12.484 6.523 4.043 1 98.75 40 CYS B O 1
ATOM 1498 N N . GLN B 1 41 ? -14.391 7.742 4.023 1 98.62 41 GLN B N 1
ATOM 1499 C CA . GLN B 1 41 ? -15.156 6.797 4.828 1 98.62 41 GLN B CA 1
ATOM 1500 C C . GLN B 1 41 ? -15.359 5.48 4.09 1 98.62 41 GLN B C 1
ATOM 1502 O O . GLN B 1 41 ? -15.93 5.457 2.994 1 98.62 41 GLN B O 1
ATOM 1507 N N . PRO B 1 42 ? -14.867 4.359 4.703 1 98.44 42 PRO B N 1
ATOM 1508 C CA . PRO B 1 42 ? -15.008 3.055 4.051 1 98.44 42 PRO B CA 1
ATOM 1509 C C . PRO B 1 42 ? -16.453 2.74 3.664 1 98.44 42 PRO B C 1
ATOM 1511 O O . PRO B 1 42 ? -17.375 3 4.441 1 98.44 42 PRO B O 1
ATOM 1514 N N . ASN B 1 43 ? -16.625 2.311 2.398 1 98.62 43 ASN B N 1
ATOM 1515 C CA . ASN B 1 43 ? -17.875 1.823 1.834 1 98.62 43 ASN B CA 1
ATOM 1516 C C . ASN B 1 43 ? -18.891 2.949 1.68 1 98.62 43 ASN B C 1
ATOM 1518 O O . ASN B 1 43 ? -20.062 2.693 1.414 1 98.62 43 ASN B O 1
ATOM 1522 N N . LYS B 1 44 ? -18.547 4.176 1.864 1 98.69 44 LYS B N 1
ATOM 1523 C CA . LYS B 1 44 ? -19.422 5.324 1.686 1 98.69 44 LYS B CA 1
ATOM 1524 C C . LYS B 1 44 ? -18.891 6.266 0.61 1 98.69 44 LYS B C 1
ATOM 1526 O O . LYS B 1 44 ? -19.656 6.906 -0.104 1 98.69 44 LYS B O 1
ATOM 1531 N N . ASP B 1 45 ? -17.578 6.426 0.541 1 98.56 45 ASP B N 1
ATOM 1532 C CA . ASP B 1 45 ? -16.922 7.332 -0.4 1 98.56 45 ASP B CA 1
ATOM 1533 C C . ASP B 1 45 ? -15.578 6.773 -0.862 1 98.56 45 ASP B C 1
ATOM 1535 O O . ASP B 1 45 ? -15.07 5.809 -0.288 1 98.56 45 ASP B O 1
ATOM 1539 N N . HIS B 1 46 ? -15.07 7.277 -2.021 1 98.88 46 HIS B N 1
ATOM 1540 C CA . HIS B 1 46 ? -13.766 6.91 -2.564 1 98.88 46 HIS B CA 1
ATOM 1541 C C . HIS B 1 46 ? -13.188 8.039 -3.416 1 98.88 46 HIS B C 1
ATOM 1543 O O . HIS B 1 46 ? -13.906 8.953 -3.809 1 98.88 46 HIS B O 1
ATOM 1549 N N . LEU B 1 47 ? -11.906 8.016 -3.631 1 98.94 47 LEU B N 1
ATOM 1550 C CA . LEU B 1 47 ? -11.242 8.938 -4.547 1 98.94 47 LEU B CA 1
ATOM 1551 C C . LEU B 1 47 ? -11.273 8.398 -5.973 1 98.94 47 LEU B C 1
ATOM 1553 O O . LEU B 1 47 ? -11.156 7.188 -6.188 1 98.94 47 LEU B O 1
ATOM 1557 N N . GLU B 1 48 ? -11.375 9.32 -6.934 1 98.81 48 GLU B N 1
ATOM 1558 C CA . GLU B 1 48 ? -11.234 8.922 -8.328 1 98.81 48 GLU B CA 1
ATOM 1559 C C . GLU B 1 48 ? -9.773 8.602 -8.664 1 98.81 48 GLU B C 1
ATOM 1561 O O . GLU B 1 48 ? -8.859 9.203 -8.102 1 98.81 48 GLU B O 1
ATOM 1566 N N . MET B 1 49 ? -9.578 7.738 -9.648 1 98.81 49 MET B N 1
ATOM 1567 C CA . MET B 1 49 ? -8.25 7.18 -9.883 1 98.81 49 MET B CA 1
ATOM 1568 C C . MET B 1 49 ? -7.277 8.266 -10.328 1 98.81 49 MET B C 1
ATOM 1570 O O . MET B 1 49 ? -6.105 8.25 -9.945 1 98.81 49 MET B O 1
ATOM 1574 N N . PRO B 1 50 ? -7.691 9.219 -11.195 1 98.94 50 PRO B N 1
ATOM 1575 C CA . PRO B 1 50 ? -6.719 10.273 -11.508 1 98.94 50 PRO B CA 1
ATOM 1576 C C . PRO B 1 50 ? -6.215 11 -10.258 1 98.94 50 PRO B C 1
ATOM 1578 O O . PRO B 1 50 ? -5.055 11.422 -10.211 1 98.94 50 PRO B O 1
ATOM 1581 N N . THR B 1 51 ? -7.059 11.18 -9.266 1 98.94 51 THR B N 1
ATOM 1582 C CA . THR B 1 51 ? -6.707 11.789 -7.988 1 98.94 51 THR B CA 1
ATOM 1583 C C . THR B 1 51 ? -5.781 10.875 -7.191 1 98.94 51 THR B C 1
ATOM 1585 O O . THR B 1 51 ? -4.719 11.312 -6.73 1 98.94 51 THR B O 1
ATOM 1588 N N . VAL B 1 52 ? -6.121 9.609 -7.062 1 98.94 52 VAL B N 1
ATOM 1589 C CA . VAL B 1 52 ? -5.32 8.617 -6.348 1 98.94 52 VAL B CA 1
ATOM 1590 C C . VAL B 1 52 ? -3.916 8.562 -6.941 1 98.94 52 VAL B C 1
ATOM 1592 O O . VAL B 1 52 ? -2.924 8.641 -6.215 1 98.94 52 VAL B O 1
ATOM 1595 N N . HIS B 1 53 ? -3.855 8.438 -8.266 1 98.94 53 HIS B N 1
ATOM 1596 C CA . HIS B 1 53 ? -2.602 8.32 -9.008 1 98.94 53 HIS B CA 1
ATOM 1597 C C . HIS B 1 53 ? -1.719 9.539 -8.797 1 98.94 53 HIS B C 1
ATOM 1599 O O . HIS B 1 53 ? -0.512 9.414 -8.578 1 98.94 53 HIS B O 1
ATOM 1605 N N . SER B 1 54 ? -2.277 10.711 -8.836 1 98.94 54 SER B N 1
ATOM 1606 C CA . SER B 1 54 ? -1.547 11.961 -8.656 1 98.94 54 SER B CA 1
ATOM 1607 C C . SER B 1 54 ? -0.996 12.078 -7.234 1 98.94 54 SER B C 1
ATOM 1609 O O . SER B 1 54 ? 0.156 12.469 -7.043 1 98.94 54 SER B O 1
ATOM 1611 N N . ILE B 1 55 ? -1.848 11.742 -6.199 1 98.94 55 ILE B N 1
ATOM 1612 C CA . ILE B 1 55 ? -1.392 11.805 -4.812 1 98.94 55 ILE B CA 1
ATOM 1613 C C . ILE B 1 55 ? -0.252 10.812 -4.598 1 98.94 55 ILE B C 1
ATOM 1615 O O . ILE B 1 55 ? 0.731 11.117 -3.922 1 98.94 55 ILE B O 1
ATOM 1619 N N . GLU B 1 56 ? -0.341 9.641 -5.195 1 98.88 56 GLU B N 1
ATOM 1620 C CA . GLU B 1 56 ? 0.729 8.656 -5.113 1 98.88 56 GLU B CA 1
ATOM 1621 C C . GLU B 1 56 ? 2.049 9.219 -5.629 1 98.88 56 GLU B C 1
ATOM 1623 O O . GLU B 1 56 ? 3.062 9.18 -4.93 1 98.88 56 GLU B O 1
ATOM 1628 N N . HIS B 1 57 ? 2.07 9.789 -6.883 1 98.75 57 HIS B N 1
ATOM 1629 C CA . HIS B 1 57 ? 3.279 10.359 -7.469 1 98.75 57 HIS B CA 1
ATOM 1630 C C . HIS B 1 57 ? 3.828 11.492 -6.605 1 98.75 57 HIS B C 1
ATOM 1632 O O . HIS B 1 57 ? 5.027 11.547 -6.332 1 98.75 57 HIS B O 1
ATOM 1638 N N . MET B 1 58 ? 2.928 12.359 -6.18 1 98.81 58 MET B N 1
ATOM 1639 C CA . MET B 1 58 ? 3.357 13.555 -5.465 1 98.81 58 MET B CA 1
ATOM 1640 C C . MET B 1 58 ? 3.857 13.211 -4.066 1 98.81 58 MET B C 1
ATOM 1642 O O . MET B 1 58 ? 4.922 13.664 -3.652 1 98.81 58 MET B O 1
ATOM 1646 N N . ALA B 1 59 ? 3.123 12.367 -3.33 1 98.75 59 ALA B N 1
ATOM 1647 C CA . ALA B 1 59 ? 3.555 11.984 -1.988 1 98.75 59 ALA B CA 1
ATOM 1648 C C . ALA B 1 59 ? 4.875 11.219 -2.031 1 98.75 59 ALA B C 1
ATOM 1650 O O . ALA B 1 59 ? 5.773 11.477 -1.225 1 98.75 59 ALA B O 1
ATOM 1651 N N . ALA B 1 60 ? 4.969 10.289 -2.988 1 97.75 60 ALA B N 1
ATOM 1652 C CA . ALA B 1 60 ? 6.195 9.508 -3.107 1 97.75 60 ALA B CA 1
ATOM 1653 C C . ALA B 1 60 ? 7.402 10.414 -3.354 1 97.75 60 ALA B C 1
ATOM 1655 O O . ALA B 1 60 ? 8.484 10.164 -2.822 1 97.75 60 ALA B O 1
ATOM 1656 N N . GLU B 1 61 ? 7.258 11.414 -4.172 1 97.75 61 GLU B N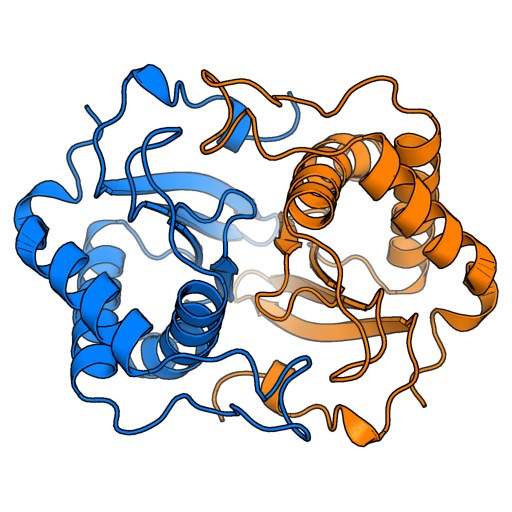 1
ATOM 1657 C CA . GLU B 1 61 ? 8.352 12.328 -4.512 1 97.75 61 GLU B CA 1
ATOM 1658 C C . GLU B 1 61 ? 8.602 13.328 -3.391 1 97.75 61 GLU B C 1
ATOM 1660 O O . GLU B 1 61 ? 9.727 13.445 -2.9 1 97.75 61 GLU B O 1
ATOM 1665 N N . LEU B 1 62 ? 7.594 13.977 -2.908 1 98.5 62 LEU B N 1
ATOM 1666 C CA . LEU B 1 62 ? 7.734 15.141 -2.041 1 98.5 62 LEU B CA 1
ATOM 1667 C C . LEU B 1 62 ? 8 14.719 -0.602 1 98.5 62 LEU B C 1
ATOM 1669 O O . LEU B 1 62 ? 8.688 15.43 0.141 1 98.5 62 LEU B O 1
ATOM 1673 N N . MET B 1 63 ? 7.48 13.547 -0.147 1 98.62 63 MET B N 1
ATOM 1674 C CA . MET B 1 63 ? 7.719 13.094 1.22 1 98.62 63 MET B CA 1
ATOM 1675 C C . MET B 1 63 ? 9.203 12.859 1.462 1 98.62 63 MET B C 1
ATOM 1677 O O . MET B 1 63 ? 9.695 13.055 2.572 1 98.62 63 MET B O 1
ATOM 1681 N N . ARG B 1 64 ? 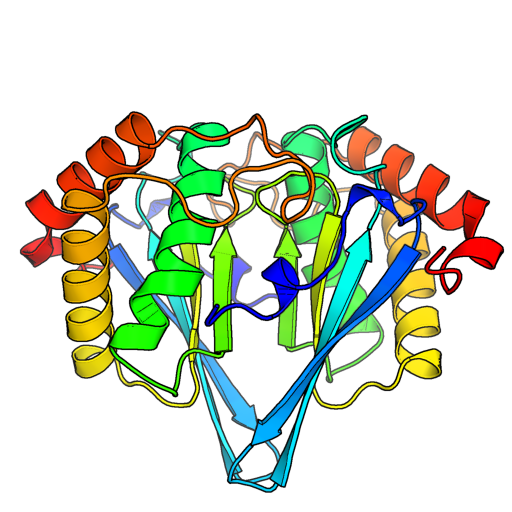9.914 12.453 0.441 1 97.62 64 ARG B N 1
ATOM 1682 C CA . ARG B 1 64 ? 11.344 12.164 0.538 1 97.62 64 ARG B CA 1
ATOM 1683 C C . ARG B 1 64 ? 12.148 13.438 0.748 1 97.62 64 ARG B C 1
ATOM 1685 O O . ARG B 1 64 ? 13.328 13.383 1.09 1 97.62 64 ARG B O 1
ATOM 1692 N N . ASN B 1 65 ? 11.516 14.664 0.519 1 97.88 65 ASN B N 1
ATOM 1693 C CA . ASN B 1 65 ? 12.148 15.922 0.895 1 97.88 65 ASN B CA 1
ATOM 1694 C C . ASN B 1 65 ? 12.195 16.094 2.41 1 97.88 65 ASN B C 1
ATOM 1696 O O . ASN B 1 65 ? 12.93 16.938 2.92 1 97.88 65 ASN B O 1
ATOM 1700 N N . HIS B 1 66 ? 11.438 15.289 3.148 1 98.5 66 HIS B N 1
ATOM 1701 C CA . HIS B 1 66 ? 11.281 15.516 4.582 1 98.5 66 HIS B CA 1
ATOM 1702 C C . HIS B 1 66 ? 11.852 14.352 5.387 1 98.5 66 HIS B C 1
ATOM 1704 O O . HIS B 1 66 ? 11.984 14.445 6.609 1 98.5 66 HIS B O 1
ATOM 1710 N N . THR B 1 67 ? 12.211 13.242 4.789 1 98.44 67 THR B N 1
ATOM 1711 C CA . THR B 1 67 ? 12.75 12.086 5.5 1 98.44 67 THR B CA 1
ATOM 1712 C C . THR B 1 67 ? 13.461 11.141 4.543 1 98.44 67 THR B C 1
ATOM 1714 O O . THR B 1 67 ? 13.086 11.031 3.373 1 98.44 67 THR B O 1
ATOM 1717 N N . ASP B 1 68 ? 14.414 10.352 5 1 97.31 68 ASP B N 1
ATOM 1718 C CA . ASP B 1 68 ? 15.055 9.266 4.27 1 97.31 68 ASP B CA 1
ATOM 1719 C C . ASP B 1 68 ? 14.5 7.91 4.707 1 97.31 68 ASP B C 1
ATOM 1721 O O . ASP B 1 68 ? 14.953 6.867 4.23 1 97.31 68 ASP B O 1
ATOM 1725 N N . ALA B 1 69 ? 13.445 7.93 5.645 1 98 69 ALA B N 1
ATOM 1726 C CA . ALA B 1 69 ? 12.953 6.707 6.266 1 98 69 ALA B CA 1
ATOM 1727 C C . ALA B 1 69 ? 11.742 6.16 5.516 1 98 69 ALA B C 1
ATOM 1729 O O . ALA B 1 69 ? 11.211 5.102 5.867 1 98 69 ALA B O 1
ATOM 1730 N N . LEU B 1 70 ? 11.258 6.898 4.445 1 98.38 70 LEU B N 1
ATOM 1731 C CA . LEU B 1 70 ? 10.148 6.387 3.65 1 98.38 70 LEU B CA 1
ATOM 1732 C C . LEU B 1 70 ? 10.609 5.238 2.758 1 98.38 70 LEU B C 1
ATOM 1734 O O . LEU B 1 70 ? 11.555 5.387 1.983 1 98.38 70 LEU B O 1
ATOM 1738 N N . ILE B 1 71 ? 9.961 4.105 2.912 1 97.5 71 ILE B N 1
ATOM 1739 C CA . ILE B 1 71 ? 10.242 2.957 2.059 1 97.5 71 ILE B CA 1
ATOM 1740 C C . ILE B 1 71 ? 9.312 2.973 0.849 1 97.5 71 ILE B C 1
ATOM 1742 O O . ILE B 1 71 ? 9.75 2.736 -0.281 1 97.5 71 ILE B O 1
ATOM 1746 N N . ASP B 1 72 ? 8.047 3.293 1.062 1 97.75 72 ASP B N 1
ATOM 1747 C CA . ASP B 1 72 ? 7.07 3.273 -0.02 1 97.75 72 ASP B CA 1
ATOM 1748 C C . ASP B 1 72 ? 5.801 4.027 0.372 1 97.75 72 ASP B C 1
ATOM 1750 O O . ASP B 1 72 ? 5.473 4.125 1.557 1 97.75 72 ASP B O 1
ATOM 1754 N N . PHE B 1 73 ? 5.113 4.609 -0.572 1 98.62 73 PHE B N 1
ATOM 1755 C CA . PHE B 1 73 ? 3.785 5.207 -0.47 1 98.62 73 PHE B CA 1
ATOM 1756 C C . PHE B 1 73 ? 2.904 4.766 -1.632 1 98.62 73 PHE B C 1
ATOM 1758 O O . PHE B 1 73 ? 3.137 5.152 -2.777 1 98.62 73 PHE B O 1
ATOM 1765 N N . GLY B 1 74 ? 1.898 3.959 -1.434 1 98.62 74 GLY B N 1
ATOM 1766 C CA . GLY B 1 74 ? 1.099 3.393 -2.508 1 98.62 74 GLY B CA 1
ATOM 1767 C C . GLY B 1 74 ? -0.391 3.428 -2.227 1 98.62 74 GLY B C 1
ATOM 1768 O O . GLY B 1 74 ? -0.808 3.506 -1.068 1 98.62 74 GLY B O 1
ATOM 1769 N N . PRO B 1 75 ? -1.188 3.396 -3.242 1 98.88 75 PRO B N 1
ATOM 1770 C CA . PRO B 1 75 ? -2.639 3.469 -3.053 1 98.88 75 PRO B CA 1
ATOM 1771 C C . PRO B 1 75 ? -3.234 2.154 -2.553 1 98.88 75 PRO B C 1
ATOM 1773 O O . PRO B 1 75 ? -2.645 1.09 -2.752 1 98.88 75 PRO B O 1
ATOM 1776 N N . MET B 1 76 ? -4.363 2.307 -1.892 1 98.75 76 MET B N 1
ATOM 1777 C CA . MET B 1 76 ? -5.223 1.163 -1.593 1 98.75 76 MET B CA 1
ATOM 1778 C C . MET B 1 76 ? -6.121 0.831 -2.779 1 98.75 76 MET B C 1
ATOM 1780 O O . MET B 1 76 ? -6.707 1.727 -3.389 1 98.75 76 MET B O 1
ATOM 1784 N N . GLY B 1 77 ? -6.219 -0.442 -3.004 1 98.69 77 GLY B N 1
ATOM 1785 C CA . GLY B 1 77 ? -7.109 -0.871 -4.074 1 98.69 77 GLY B CA 1
ATOM 1786 C C . GLY B 1 77 ? -8.539 -0.406 -3.881 1 98.69 77 GLY B C 1
ATOM 1787 O O . GLY B 1 77 ? -9.266 -0.192 -4.855 1 98.69 77 GLY B O 1
ATOM 1788 N N . CYS B 1 78 ? -8.961 -0.164 -2.686 1 98.81 78 CYS B N 1
ATOM 1789 C CA . CYS B 1 78 ? -10.328 0.256 -2.396 1 98.81 78 CYS B CA 1
ATOM 1790 C C . CYS B 1 78 ? -10.516 1.738 -2.695 1 98.81 78 CYS B C 1
ATOM 1792 O O . CYS B 1 78 ? -11.633 2.246 -2.65 1 98.81 78 CYS B O 1
ATOM 1794 N N . GLN B 1 79 ? -9.453 2.475 -2.939 1 98.94 79 GLN B N 1
ATOM 1795 C CA . GLN B 1 79 ? -9.477 3.873 -3.357 1 98.94 79 GLN B CA 1
ATOM 1796 C C . GLN B 1 79 ? -9.922 4.781 -2.213 1 98.94 79 GLN B C 1
ATOM 1798 O O . GLN B 1 79 ? -10.445 5.871 -2.447 1 98.94 79 GLN B O 1
ATOM 1803 N N . THR B 1 80 ? -9.734 4.352 -0.984 1 98.88 80 THR B N 1
ATOM 1804 C CA . THR B 1 80 ? -10.188 5.168 0.139 1 98.88 80 THR B CA 1
ATOM 1805 C C . THR B 1 80 ? -8.992 5.738 0.902 1 98.88 80 THR B C 1
ATOM 1807 O O . THR B 1 80 ? -9.164 6.43 1.908 1 98.88 80 THR B O 1
ATOM 1810 N N . GLY B 1 81 ? -7.793 5.406 0.484 1 98.81 81 GLY B N 1
ATOM 1811 C CA . GLY B 1 81 ? -6.594 5.906 1.139 1 98.81 81 GLY B CA 1
ATOM 1812 C C . GLY B 1 81 ? -5.316 5.301 0.585 1 98.81 81 GLY B C 1
ATOM 1813 O O . GLY B 1 81 ? -5.273 4.887 -0.575 1 98.81 81 GLY B O 1
ATOM 1814 N N . PHE B 1 82 ? -4.246 5.41 1.396 1 98.94 82 PHE B N 1
ATOM 1815 C CA . PHE B 1 82 ? -2.9 4.988 1.022 1 98.94 82 PHE B CA 1
ATOM 1816 C C . PHE B 1 82 ? -2.225 4.258 2.174 1 98.94 82 PHE B C 1
ATOM 1818 O O . PHE B 1 82 ? -2.635 4.391 3.328 1 98.94 82 PHE B O 1
ATOM 1825 N N . TYR B 1 83 ? -1.267 3.469 1.844 1 98.75 83 TYR B N 1
ATOM 1826 C CA . TYR B 1 83 ? -0.33 2.932 2.824 1 98.75 83 TYR B CA 1
ATOM 1827 C C . TYR B 1 83 ? 1.042 3.578 2.68 1 98.75 83 TYR B C 1
ATOM 1829 O O . TYR B 1 83 ? 1.518 3.799 1.562 1 98.75 83 TYR B O 1
ATOM 1837 N N . ALA B 1 84 ? 1.632 3.922 3.779 1 98.81 84 ALA B N 1
ATOM 1838 C CA . ALA B 1 84 ? 3.025 4.352 3.852 1 98.81 84 ALA B CA 1
ATOM 1839 C C . ALA B 1 84 ? 3.865 3.361 4.648 1 98.81 84 ALA B C 1
ATOM 1841 O O . ALA B 1 84 ? 3.547 3.051 5.801 1 98.81 84 ALA B O 1
ATOM 1842 N N . GLN B 1 85 ? 4.863 2.799 4.051 1 98.44 85 GLN B N 1
ATOM 1843 C CA . GLN B 1 85 ? 5.832 1.938 4.727 1 98.44 85 GLN B CA 1
ATOM 1844 C C . GLN B 1 85 ? 7.086 2.715 5.109 1 98.44 85 GLN B C 1
ATOM 1846 O O . GLN B 1 85 ? 7.684 3.395 4.273 1 98.44 85 GLN B O 1
ATOM 1851 N N . THR B 1 86 ? 7.535 2.6 6.363 1 98.75 86 THR B N 1
ATOM 1852 C CA . THR B 1 86 ? 8.648 3.412 6.848 1 98.75 86 THR B CA 1
ATOM 1853 C C . THR B 1 86 ? 9.641 2.559 7.625 1 98.75 86 THR B C 1
ATOM 1855 O O . THR B 1 86 ? 9.289 1.499 8.148 1 98.75 86 THR B O 1
ATOM 1858 N N . LEU B 1 87 ? 10.836 3.053 7.629 1 98.38 87 LEU B N 1
ATOM 1859 C CA . LEU B 1 87 ? 11.875 2.473 8.469 1 98.38 87 LEU B CA 1
ATOM 1860 C C . LEU B 1 87 ? 11.852 3.096 9.859 1 98.38 87 LEU B C 1
ATOM 1862 O O . LEU B 1 87 ? 12.648 3.988 10.156 1 98.38 87 LEU B O 1
ATOM 1866 N N . GLY B 1 88 ? 10.93 2.768 10.641 1 98.19 88 GLY B N 1
ATOM 1867 C CA . GLY B 1 88 ? 10.938 3.02 12.07 1 98.19 88 GLY B CA 1
ATOM 1868 C C . GLY B 1 88 ? 10.391 4.387 12.438 1 98.19 88 GLY B C 1
ATOM 1869 O O . GLY B 1 88 ? 10.633 4.879 13.539 1 98.19 88 GLY B O 1
ATOM 1870 N N . LEU B 1 89 ? 9.711 5.129 11.57 1 98.31 89 LEU B N 1
ATOM 1871 C CA . LEU B 1 89 ? 9.094 6.398 11.953 1 98.31 89 LEU B CA 1
ATOM 1872 C C . LEU B 1 89 ? 7.934 6.18 12.914 1 98.31 89 LEU B C 1
ATOM 1874 O O . LEU B 1 89 ? 6.93 5.562 12.547 1 98.31 89 LEU B O 1
ATOM 1878 N N . GLU B 1 90 ? 8.102 6.699 14.07 1 98.5 90 GLU B N 1
ATOM 1879 C CA . GLU B 1 90 ? 7 6.59 15.016 1 98.5 90 GLU B CA 1
ATOM 1880 C C . GLU B 1 90 ? 5.898 7.598 14.703 1 98.5 90 GLU B C 1
ATOM 1882 O O . GLU B 1 90 ? 6.105 8.523 13.914 1 98.5 90 GLU B O 1
ATOM 1887 N N . MET B 1 91 ? 4.691 7.434 15.336 1 98.25 91 MET B N 1
ATOM 1888 C CA . MET B 1 91 ? 3.449 8.094 14.953 1 98.25 91 MET B CA 1
ATOM 1889 C C . MET B 1 91 ? 3.621 9.609 14.945 1 98.25 91 MET B C 1
ATOM 1891 O O . MET B 1 91 ? 3.324 10.273 13.945 1 98.25 91 MET B O 1
ATOM 1895 N N . ASP B 1 92 ? 4.18 10.195 15.945 1 98.25 92 ASP B N 1
ATOM 1896 C CA . ASP B 1 92 ? 4.289 11.648 16.047 1 98.25 92 ASP B CA 1
ATOM 1897 C C . ASP B 1 92 ? 5.141 12.211 14.922 1 98.25 92 ASP B C 1
ATOM 1899 O O . ASP B 1 92 ? 4.77 13.211 14.297 1 98.25 92 ASP B O 1
ATOM 1903 N N . GLU B 1 93 ? 6.27 11.625 14.75 1 98.62 93 GLU B N 1
ATOM 1904 C CA . GLU B 1 93 ? 7.156 12.062 13.68 1 98.62 93 GLU B CA 1
ATOM 1905 C C . GLU B 1 93 ? 6.508 11.867 12.312 1 98.62 93 GLU B C 1
ATOM 1907 O O . GLU B 1 93 ? 6.594 12.742 11.445 1 98.62 93 GLU B O 1
ATOM 1912 N N . PHE B 1 94 ? 5.852 10.734 12.125 1 98.88 94 PHE B N 1
ATOM 1913 C CA . PHE B 1 94 ? 5.215 10.453 10.844 1 98.88 94 PHE B CA 1
ATOM 1914 C C . PHE B 1 94 ? 4.129 11.477 10.547 1 98.88 94 PHE B C 1
ATOM 1916 O O . PHE B 1 94 ? 4.008 11.945 9.414 1 98.88 94 PHE B O 1
ATOM 1923 N N . LEU B 1 95 ? 3.297 11.828 11.492 1 98.88 95 LEU B N 1
ATOM 1924 C CA . LEU B 1 95 ? 2.211 12.773 11.281 1 98.88 95 LEU B CA 1
ATOM 1925 C C . LEU B 1 95 ? 2.752 14.133 10.852 1 98.88 95 LEU B C 1
ATOM 1927 O O . LEU B 1 95 ? 2.152 14.805 10.008 1 98.88 95 LEU B O 1
ATOM 1931 N N . GLN B 1 96 ? 3.869 14.555 11.398 1 98.81 96 GLN B N 1
ATOM 1932 C CA . GLN B 1 96 ? 4.48 15.82 11.016 1 98.81 96 GLN B CA 1
ATOM 1933 C C . GLN B 1 96 ? 4.969 15.781 9.57 1 98.81 96 GLN B C 1
ATOM 1935 O O . GLN B 1 96 ? 4.777 16.734 8.82 1 98.81 96 GLN B O 1
ATOM 1940 N N . ILE B 1 97 ? 5.574 14.703 9.25 1 98.94 97 ILE B N 1
ATOM 1941 C CA . ILE B 1 97 ? 6.086 14.523 7.895 1 98.94 97 ILE B CA 1
ATOM 1942 C C . ILE B 1 97 ? 4.926 14.484 6.902 1 98.94 97 ILE B C 1
ATOM 1944 O O . ILE B 1 97 ? 4.992 15.102 5.836 1 98.94 97 ILE B O 1
ATOM 1948 N N . LEU B 1 98 ? 3.818 13.727 7.266 1 98.94 98 LEU B N 1
ATOM 1949 C CA . LEU B 1 98 ? 2.635 13.625 6.418 1 98.94 98 LEU B CA 1
ATOM 1950 C C . LEU B 1 98 ? 1.99 14.992 6.219 1 98.94 98 LEU B C 1
ATOM 1952 O O . LEU B 1 98 ? 1.608 15.344 5.102 1 98.94 98 LEU B O 1
ATOM 1956 N N . GLU B 1 99 ? 1.885 15.766 7.242 1 98.94 99 GLU B N 1
ATOM 1957 C CA . GLU B 1 99 ? 1.324 17.109 7.156 1 98.94 99 GLU B CA 1
ATOM 1958 C C . GLU B 1 99 ? 2.158 18 6.242 1 98.94 99 GLU B C 1
ATOM 1960 O O . GLU B 1 99 ? 1.614 18.719 5.395 1 98.94 99 GLU B O 1
ATOM 1965 N N . ALA B 1 100 ? 3.424 17.969 6.441 1 98.94 100 ALA B N 1
ATOM 1966 C CA . ALA B 1 100 ? 4.32 18.75 5.598 1 98.94 100 ALA B CA 1
ATOM 1967 C C . ALA B 1 100 ? 4.191 18.344 4.133 1 98.94 100 ALA B C 1
ATOM 1969 O O . ALA B 1 100 ? 4.188 19.203 3.24 1 98.94 100 ALA B O 1
ATOM 1970 N N . THR B 1 101 ? 4.156 17.109 3.883 1 98.94 101 THR B N 1
ATOM 1971 C CA . THR B 1 101 ? 4.004 16.594 2.531 1 98.94 101 THR B CA 1
ATOM 1972 C C . THR B 1 101 ? 2.703 17.078 1.904 1 98.94 101 THR B C 1
ATOM 1974 O O . THR B 1 101 ? 2.684 17.484 0.739 1 98.94 101 THR B O 1
ATOM 1977 N N . CYS B 1 102 ? 1.539 17.016 2.66 1 98.94 102 CYS B N 1
ATOM 1978 C CA . CYS B 1 102 ? 0.255 17.516 2.178 1 98.94 102 CYS B CA 1
ATOM 1979 C C . CYS B 1 102 ? 0.34 19 1.821 1 98.94 102 CYS B C 1
ATOM 1981 O O . CYS B 1 102 ? -0.201 19.422 0.801 1 98.94 102 CYS B O 1
ATOM 1983 N N . LYS B 1 103 ? 1.03 19.734 2.564 1 98.94 103 LYS B N 1
ATOM 1984 C CA . LYS B 1 103 ? 1.214 21.156 2.281 1 98.94 103 LYS B CA 1
ATOM 1985 C C . LYS B 1 103 ? 2.039 21.359 1.017 1 98.94 103 LYS B C 1
ATOM 1987 O O . LYS B 1 103 ? 1.769 22.281 0.234 1 98.94 103 LYS B O 1
ATOM 1992 N N . ASP B 1 104 ? 3.092 20.562 0.826 1 98.88 104 ASP B N 1
ATOM 1993 C CA . ASP B 1 104 ? 3.85 20.609 -0.421 1 98.88 104 ASP B CA 1
ATOM 1994 C C . ASP B 1 104 ? 2.945 20.344 -1.623 1 98.88 104 ASP B C 1
ATOM 1996 O O . ASP B 1 104 ? 3.082 20.984 -2.664 1 98.88 104 ASP B O 1
ATOM 2000 N N . ILE B 1 105 ? 2.033 19.375 -1.508 1 98.88 105 ILE B N 1
ATOM 2001 C CA . ILE B 1 105 ? 1.118 19.031 -2.59 1 98.88 105 ILE B CA 1
ATOM 2002 C C . ILE B 1 105 ? 0.222 20.219 -2.908 1 98.88 105 ILE B C 1
ATOM 2004 O O . ILE B 1 105 ? -0.015 20.531 -4.078 1 98.88 105 ILE B O 1
ATOM 2008 N N . LEU B 1 106 ? -0.246 20.906 -1.891 1 98.88 106 LEU B N 1
ATOM 2009 C CA . LEU B 1 106 ? -1.114 22.062 -2.08 1 98.88 106 LEU B CA 1
ATOM 2010 C C . LEU B 1 106 ? -0.398 23.156 -2.865 1 98.88 106 LEU B C 1
ATOM 2012 O O . LEU B 1 106 ? -1.031 23.906 -3.609 1 98.88 106 LEU B O 1
ATOM 2016 N N . GLN B 1 107 ? 0.931 23.156 -2.811 1 98.69 107 GLN B N 1
ATOM 2017 C CA . GLN B 1 107 ? 1.71 24.219 -3.432 1 98.69 107 GLN B CA 1
ATOM 2018 C C . GLN B 1 107 ? 2.285 23.766 -4.773 1 98.69 107 GLN B C 1
ATOM 2020 O O . GLN B 1 107 ? 2.852 24.578 -5.512 1 98.69 107 GLN B O 1
ATOM 2025 N N . ALA B 1 108 ? 2.141 22.547 -5.074 1 98.69 108 ALA B N 1
ATOM 2026 C CA . ALA B 1 108 ? 2.738 22 -6.293 1 98.69 108 ALA B CA 1
ATOM 2027 C C . ALA B 1 108 ? 2.092 22.609 -7.535 1 98.69 108 ALA B C 1
ATOM 2029 O O . ALA B 1 108 ? 0.893 22.906 -7.539 1 98.69 108 ALA B O 1
ATOM 2030 N N . GLU B 1 109 ? 2.881 22.703 -8.586 1 98.62 109 GLU B N 1
ATOM 2031 C CA . GLU B 1 109 ? 2.381 23.297 -9.828 1 98.62 109 GLU B CA 1
ATOM 2032 C C . GLU B 1 109 ? 2.139 22.219 -10.883 1 98.62 109 GLU B C 1
ATOM 2034 O O . GLU B 1 109 ? 1.503 22.469 -11.906 1 98.62 109 GLU B O 1
ATOM 2039 N N . ALA B 1 110 ? 2.701 21.078 -10.648 1 98.62 110 ALA B N 1
ATOM 2040 C CA . ALA B 1 110 ? 2.525 19.938 -11.547 1 98.62 110 ALA B CA 1
ATOM 2041 C C . ALA B 1 110 ? 2.684 18.625 -10.805 1 98.62 110 ALA B C 1
ATOM 2043 O O . ALA B 1 110 ? 3.236 18.578 -9.703 1 98.62 110 ALA B O 1
ATOM 2044 N N . VAL B 1 111 ? 2.053 17.594 -1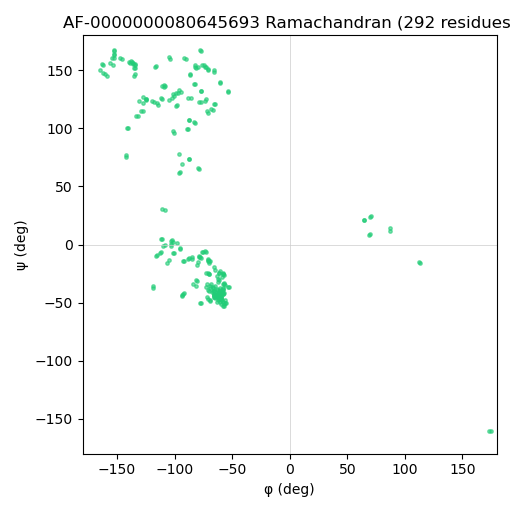1.336 1 98.62 111 VAL B N 1
ATOM 2045 C CA . VAL B 1 111 ? 2.299 16.234 -10.844 1 98.62 111 VAL B CA 1
ATOM 2046 C C . VAL B 1 111 ? 3.623 15.727 -11.398 1 98.62 111 VAL B C 1
ATOM 2048 O O . VAL B 1 111 ? 3.812 15.664 -12.617 1 98.62 111 VAL B O 1
ATOM 2051 N N . PRO B 1 112 ? 4.543 15.352 -10.578 1 98.12 112 PRO B N 1
ATOM 2052 C CA . PRO B 1 112 ? 5.816 14.836 -11.086 1 98.12 112 PRO B CA 1
ATOM 2053 C C . PRO B 1 112 ? 5.648 13.578 -11.938 1 98.12 112 PRO B C 1
ATOM 2055 O O . PRO B 1 112 ? 4.809 12.727 -11.625 1 98.12 112 PRO B O 1
ATOM 2058 N N . ALA B 1 113 ? 6.43 13.484 -13.086 1 97.25 113 ALA B N 1
ATOM 2059 C CA . ALA B 1 113 ? 6.551 12.297 -13.922 1 97.25 113 ALA B CA 1
ATOM 2060 C C . ALA B 1 113 ? 5.219 11.938 -14.57 1 97.25 113 ALA B C 1
ATOM 2062 O O . ALA B 1 113 ? 4.992 10.789 -14.953 1 97.25 113 ALA B O 1
ATOM 2063 N N . ALA B 1 114 ? 4.266 12.906 -14.68 1 97.75 114 ALA B N 1
ATOM 2064 C CA . ALA B 1 114 ? 2.98 12.695 -15.344 1 97.75 114 ALA B CA 1
ATOM 2065 C C . ALA B 1 114 ? 3.127 12.766 -16.859 1 97.75 114 ALA B C 1
ATOM 2067 O O . ALA B 1 114 ? 2.57 13.664 -17.5 1 97.75 114 ALA B O 1
ATOM 2068 N N . ASN B 1 115 ? 3.871 11.805 -17.391 1 97.88 115 ASN B N 1
ATOM 2069 C CA . ASN B 1 115 ? 4.113 11.711 -18.828 1 97.88 115 ASN B CA 1
ATOM 2070 C C . ASN B 1 115 ? 4.379 10.273 -19.266 1 97.88 115 ASN B C 1
ATOM 2072 O O . ASN B 1 115 ? 4.574 9.391 -18.422 1 97.88 115 ASN B O 1
ATOM 2076 N N . GLU B 1 116 ? 4.344 10 -20.578 1 97.81 116 GLU B N 1
ATOM 2077 C CA . GLU B 1 116 ? 4.391 8.633 -21.078 1 97.81 116 GLU B CA 1
ATOM 2078 C C . GLU B 1 116 ? 5.762 8 -20.859 1 97.81 116 GLU B C 1
ATOM 2080 O O . GLU B 1 116 ? 5.887 6.777 -20.797 1 97.81 116 GLU B O 1
ATOM 2085 N N . LYS B 1 117 ? 6.797 8.766 -20.766 1 97.94 117 LYS B N 1
ATOM 2086 C CA . LYS B 1 117 ? 8.141 8.242 -20.531 1 97.94 117 LYS B CA 1
ATOM 2087 C C . LYS B 1 117 ? 8.281 7.699 -19.109 1 97.94 117 LYS B C 1
ATOM 2089 O O . LYS B 1 117 ? 8.82 6.613 -18.906 1 97.94 117 LYS B O 1
ATOM 2094 N N . GLN B 1 118 ? 7.711 8.359 -18.078 1 97.81 118 GLN B N 1
ATOM 2095 C CA . GLN B 1 118 ? 8.07 8.086 -16.688 1 97.81 118 GLN B CA 1
ATOM 2096 C C . GLN B 1 118 ? 6.914 7.422 -15.938 1 97.81 118 GLN B C 1
ATOM 2098 O O . GLN B 1 118 ? 7.066 7.023 -14.781 1 97.81 118 GLN B O 1
ATOM 2103 N N . CYS B 1 119 ? 5.734 7.332 -16.656 1 97.94 119 CYS B N 1
ATOM 2104 C CA . CYS B 1 119 ? 4.539 6.832 -15.984 1 97.94 119 CYS B CA 1
ATOM 2105 C C . CYS B 1 119 ? 3.799 5.828 -16.859 1 97.94 119 CYS B C 1
ATOM 2107 O O . CYS B 1 119 ? 3.723 5.996 -18.078 1 97.94 119 CYS B O 1
ATOM 2109 N N . GLY B 1 120 ? 3.193 4.824 -16.266 1 98.19 120 GLY B N 1
ATOM 2110 C CA . GLY B 1 120 ? 2.479 3.781 -16.969 1 98.19 120 GLY B CA 1
ATOM 2111 C C . GLY B 1 120 ? 1.176 4.262 -17.578 1 98.19 120 GLY B C 1
ATOM 2112 O O . GLY B 1 120 ? 0.643 3.629 -18.5 1 98.19 120 GLY B O 1
ATOM 2113 N N . TRP B 1 121 ? 0.618 5.309 -17.016 1 98.56 121 TRP B N 1
ATOM 2114 C CA . TRP B 1 121 ? -0.558 5.973 -17.578 1 98.56 121 TRP B CA 1
ATOM 2115 C C . TRP B 1 121 ? -0.468 7.484 -17.391 1 98.56 121 TRP B C 1
ATOM 2117 O O . TRP B 1 121 ? -1.225 8.07 -16.609 1 98.56 121 TRP B O 1
ATOM 2127 N N . GLY B 1 122 ? 0.349 8.055 -18.25 1 98.38 122 GLY B N 1
ATOM 2128 C CA . GLY B 1 122 ? 0.727 9.453 -18.125 1 98.38 122 GLY B CA 1
ATOM 2129 C C . GLY B 1 122 ? -0.459 10.398 -18.156 1 98.38 122 GLY B C 1
ATOM 2130 O O . GLY B 1 122 ? -0.448 11.438 -17.5 1 98.38 122 GLY B O 1
ATOM 2131 N N . ALA B 1 123 ? -1.529 10.016 -18.812 1 98.31 123 ALA B N 1
ATOM 2132 C CA . ALA B 1 123 ? -2.672 10.906 -19.031 1 98.31 123 ALA B CA 1
ATOM 2133 C C . ALA B 1 123 ? -3.65 10.828 -17.859 1 98.31 123 ALA B C 1
ATOM 2135 O O . ALA B 1 123 ? -4.551 11.664 -17.734 1 98.31 123 ALA B O 1
ATOM 2136 N N . ASN B 1 124 ? -3.516 9.859 -16.938 1 98.69 124 ASN B N 1
ATOM 2137 C CA . ASN B 1 124 ? -4.488 9.594 -15.891 1 98.69 124 ASN B CA 1
ATOM 2138 C C . ASN B 1 124 ? -4.098 10.281 -14.586 1 98.69 124 ASN B C 1
ATOM 2140 O O . ASN B 1 124 ? -3.895 9.609 -13.562 1 98.69 124 ASN B O 1
ATOM 2144 N N . HIS B 1 125 ? -4.027 11.625 -14.633 1 98.88 125 HIS B N 1
ATOM 2145 C CA . HIS B 1 125 ? -3.674 12.43 -13.469 1 98.88 125 HIS B CA 1
ATOM 2146 C C . HIS B 1 125 ? -4.605 13.625 -13.32 1 98.88 125 HIS B C 1
ATOM 2148 O O . HIS B 1 125 ? -5.219 14.07 -14.297 1 98.88 125 HIS B O 1
ATOM 2154 N N . SER B 1 126 ? -4.777 14.078 -12.062 1 98.94 126 SER B N 1
ATOM 2155 C CA . SER B 1 126 ? -5.52 15.297 -11.742 1 98.94 126 SER B CA 1
ATOM 2156 C C . SER B 1 126 ? -4.848 16.078 -10.617 1 98.94 126 SER B C 1
ATOM 2158 O O . SER B 1 126 ? -5.016 15.742 -9.445 1 98.94 126 SER B O 1
ATOM 2160 N N . LEU B 1 127 ? -4.113 17.125 -11.016 1 98.88 127 LEU B N 1
ATOM 2161 C CA . LEU B 1 127 ? -3.498 17.984 -10.008 1 98.88 127 LEU B CA 1
ATOM 2162 C C . LEU B 1 127 ? -4.555 18.594 -9.102 1 98.88 127 LEU B C 1
ATOM 2164 O O . LEU B 1 127 ? -4.422 18.562 -7.879 1 98.88 127 LEU B O 1
ATOM 2168 N N . GLU B 1 128 ? -5.59 19.125 -9.727 1 98.88 128 GLU B N 1
ATOM 2169 C CA . GLU B 1 128 ? -6.66 19.766 -8.969 1 98.88 128 GLU B CA 1
ATOM 2170 C C . GLU B 1 128 ? -7.355 18.766 -8.047 1 98.88 128 GLU B C 1
ATOM 2172 O O . GLU B 1 128 ? -7.641 19.094 -6.887 1 98.88 128 GLU B O 1
ATOM 2177 N N . GLY B 1 129 ? -7.648 17.562 -8.516 1 98.94 129 GLY B N 1
ATOM 2178 C CA . GLY B 1 129 ? -8.234 16.531 -7.68 1 98.94 129 GLY B CA 1
ATOM 2179 C C . GLY B 1 129 ? -7.391 16.188 -6.469 1 98.94 129 GLY B C 1
ATOM 2180 O O . GLY B 1 129 ? -7.91 16.062 -5.359 1 98.94 129 GLY B O 1
ATOM 2181 N N . ALA B 1 130 ? -6.07 16.094 -6.734 1 98.94 130 ALA B N 1
ATOM 2182 C CA . ALA B 1 130 ? -5.145 15.789 -5.645 1 98.94 130 ALA B CA 1
ATOM 2183 C C . ALA B 1 130 ? -5.148 16.891 -4.598 1 98.94 130 ALA B C 1
ATOM 2185 O O . ALA B 1 130 ? -5.203 16.625 -3.395 1 98.94 130 ALA B O 1
ATOM 2186 N N . GLN B 1 131 ? -5.137 18.109 -5.043 1 98.94 131 GLN B N 1
ATOM 2187 C CA . GLN B 1 131 ? -5.09 19.25 -4.133 1 98.94 131 GLN B CA 1
ATOM 2188 C C . GLN B 1 131 ? -6.391 19.391 -3.35 1 98.94 131 GLN B C 1
ATOM 2190 O O . GLN B 1 131 ? -6.375 19.672 -2.152 1 98.94 131 GLN B O 1
ATOM 2195 N N . GLU B 1 132 ? -7.48 19.125 -3.963 1 98.94 132 GLU B N 1
ATOM 2196 C CA . GLU B 1 132 ? -8.766 19.156 -3.266 1 98.94 132 GLU B CA 1
ATOM 2197 C C . GLU B 1 132 ? -8.836 18.078 -2.195 1 98.94 132 GLU B C 1
ATOM 2199 O O . GLU B 1 132 ? -9.281 18.328 -1.076 1 98.94 132 GLU B O 1
ATOM 2204 N N . ALA B 1 133 ? -8.422 16.875 -2.529 1 98.94 133 ALA B N 1
ATOM 2205 C CA . ALA B 1 133 ? -8.453 15.758 -1.591 1 98.94 133 ALA B CA 1
ATOM 2206 C C . ALA B 1 133 ? -7.559 16.031 -0.385 1 98.94 133 ALA B C 1
ATOM 2208 O O . ALA B 1 133 ? -7.965 15.812 0.759 1 98.94 133 ALA B O 1
ATOM 2209 N N . VAL B 1 134 ? -6.336 16.531 -0.628 1 98.94 134 VAL B N 1
ATOM 2210 C CA . VAL B 1 134 ? -5.383 16.75 0.457 1 98.94 134 VAL B CA 1
ATOM 2211 C C . VAL B 1 134 ? -5.824 17.938 1.304 1 98.94 134 VAL B C 1
ATOM 2213 O O . VAL B 1 134 ? -5.641 17.938 2.523 1 98.94 134 VAL B O 1
ATOM 2216 N N . ARG B 1 135 ? -6.438 18.922 0.64 1 98.88 135 ARG B N 1
ATOM 2217 C CA . ARG B 1 135 ? -6.988 20.031 1.402 1 98.88 135 ARG B CA 1
ATOM 2218 C C . ARG B 1 135 ? -8.039 19.562 2.395 1 98.88 135 ARG B C 1
ATOM 2220 O O . ARG B 1 135 ? -8.016 19.938 3.568 1 98.88 135 ARG B O 1
ATOM 2227 N N . ALA B 1 136 ? -8.984 18.797 1.911 1 98.88 136 ALA B N 1
ATOM 2228 C CA . ALA B 1 136 ? -10.023 18.25 2.775 1 98.88 136 ALA B CA 1
ATOM 2229 C C . ALA B 1 136 ? -9.43 17.422 3.902 1 98.88 136 ALA B C 1
ATOM 2231 O O . ALA B 1 136 ? -9.898 17.469 5.039 1 98.88 136 ALA B O 1
ATOM 2232 N N . PHE B 1 137 ? -8.391 16.641 3.662 1 98.88 137 PHE B N 1
ATOM 2233 C CA . PHE B 1 137 ? -7.684 15.812 4.637 1 98.88 137 PHE B CA 1
ATOM 2234 C C . PHE B 1 137 ? -7.016 16.688 5.695 1 98.88 137 PHE B C 1
ATOM 2236 O O . PHE B 1 137 ? -7.152 16.422 6.891 1 98.88 137 PHE B O 1
ATOM 2243 N N . LEU B 1 138 ? -6.363 17.766 5.234 1 98.81 138 LEU B N 1
ATOM 2244 C CA . LEU B 1 138 ? -5.652 18.688 6.121 1 98.81 138 LEU B CA 1
ATOM 2245 C C . LEU B 1 138 ? -6.629 19.469 6.992 1 98.81 138 LEU B C 1
ATOM 2247 O O . LEU B 1 138 ? -6.324 19.781 8.141 1 98.81 138 LEU B O 1
ATOM 2251 N N . ASP B 1 139 ? -7.766 19.75 6.43 1 98.62 139 ASP B N 1
ATOM 2252 C CA . ASP B 1 139 ? -8.781 20.5 7.168 1 98.62 139 ASP B CA 1
ATOM 2253 C C . ASP B 1 139 ? -9.203 19.75 8.43 1 98.62 139 ASP B C 1
ATOM 2255 O O . ASP B 1 139 ? -9.695 20.359 9.383 1 98.62 139 ASP B O 1
ATOM 2259 N N . LYS B 1 140 ? -9.023 18.484 8.477 1 98.44 140 LYS B N 1
ATOM 2260 C CA . LYS B 1 140 ? -9.391 17.656 9.625 1 98.44 140 LYS B CA 1
ATOM 2261 C C . LYS B 1 140 ? -8.156 17.125 10.344 1 98.44 140 LYS B C 1
ATOM 2263 O O . LYS B 1 140 ? -8.18 16.031 10.906 1 98.44 140 LYS B O 1
ATOM 2268 N N . ARG B 1 141 ? -7.086 17.844 10.328 1 98.25 141 ARG B N 1
ATOM 2269 C CA . ARG B 1 141 ? -5.805 17.453 10.898 1 98.25 141 ARG B CA 1
ATOM 2270 C C . ARG B 1 141 ? -5.961 17.031 12.359 1 98.25 141 ARG B C 1
ATOM 2272 O O . ARG B 1 141 ? -5.309 16.094 12.82 1 98.25 141 ARG B O 1
ATOM 2279 N N . SER B 1 142 ? -6.793 17.656 13.078 1 97.75 142 SER B N 1
ATOM 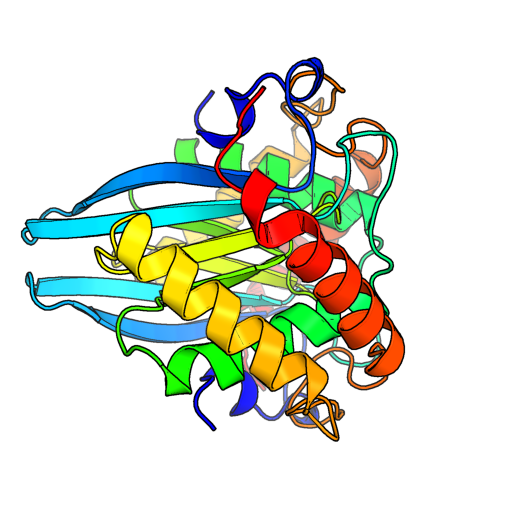2280 C CA . SER B 1 142 ? -6.965 17.406 14.508 1 97.75 142 SER B CA 1
ATOM 2281 C C . SER B 1 142 ? -7.637 16.062 14.766 1 97.75 142 SER B C 1
ATOM 2283 O O . SER B 1 142 ? -7.617 15.555 15.891 1 97.75 142 SER B O 1
ATOM 2285 N N . GLU B 1 143 ? -8.219 15.43 13.75 1 97.44 143 GLU B N 1
ATOM 2286 C CA . GLU B 1 143 ? -8.992 14.203 13.891 1 97.44 143 GLU B CA 1
ATOM 2287 C C . GLU B 1 143 ? -8.188 12.992 13.438 1 97.44 143 GLU B C 1
ATOM 2289 O O . GLU B 1 143 ? -8.625 11.852 13.602 1 97.44 143 GLU B O 1
ATOM 2294 N N . TRP B 1 144 ? -6.887 13.156 12.969 1 98.19 144 TRP B N 1
ATOM 2295 C CA . TRP B 1 144 ? -6.133 12.102 12.297 1 98.19 144 TRP B CA 1
ATOM 2296 C C . TRP B 1 144 ? -5.895 10.922 13.234 1 98.19 144 TRP B C 1
ATOM 2298 O O . TRP B 1 144 ? -5.805 9.781 12.789 1 98.19 144 TRP B O 1
ATOM 2308 N N . GLU B 1 145 ? -5.859 11.133 14.508 1 96.69 145 GLU B N 1
ATOM 2309 C CA . GLU B 1 145 ? -5.461 10.062 15.422 1 96.69 145 GLU B CA 1
ATOM 2310 C C . GLU B 1 145 ? -6.68 9.43 16.094 1 96.69 145 GLU B C 1
ATOM 2312 O O . GLU B 1 145 ? -6.539 8.5 16.891 1 96.69 145 GLU B O 1
ATOM 2317 N N . GLU B 1 146 ? -7.824 9.867 15.742 1 91.56 146 GLU B N 1
ATOM 2318 C CA . GLU B 1 146 ? -9.062 9.289 16.266 1 91.56 146 GLU B CA 1
ATOM 2319 C C . GLU B 1 146 ? -9.531 8.133 15.391 1 91.56 146 GLU B C 1
ATOM 2321 O O . GLU B 1 146 ? -10.102 8.344 14.32 1 91.56 146 GLU B O 1
ATOM 2326 N N . ILE B 1 147 ? -9.094 6.93 16.062 1 82.31 147 ILE B N 1
ATOM 2327 C CA . ILE B 1 147 ? -9.547 5.742 15.344 1 82.31 147 ILE B CA 1
ATOM 2328 C C . ILE B 1 147 ? -10.844 5.227 15.961 1 82.31 147 ILE B C 1
ATOM 2330 O O . ILE B 1 147 ? -10.852 4.73 17.094 1 82.31 147 ILE B O 1
ATOM 2334 N N . ARG B 1 148 ? -12.016 5.82 15.703 1 74.19 148 ARG B N 1
ATOM 2335 C CA . ARG B 1 148 ? -13.227 5.426 16.422 1 74.19 148 ARG B CA 1
ATOM 2336 C C . ARG B 1 148 ? -14.219 4.758 15.469 1 74.19 148 ARG B C 1
ATOM 2338 O O . ARG B 1 148 ? -14.211 5.012 14.266 1 74.19 148 ARG B O 1
#

Foldseek 3Di:
DPQQQVPDDLVQFDPDAKDFSDWDQDPVGWIKTKMWGFQARPPPDAADQQQQVLLQQQLQPQLCVVDPFWPGWHDDPSRGTIMTMGGPDDDVNVLVSLLVSLVVLLVDPDRPQLDVVRDVHSPSHDSPSNNVSSVSRNVVSVCHHPGD/DPQQQVPDDLVQFDDDAKDFSDWDQDPVGWIKTKMWGFLARPPPDAADQQLQVLLQQQLQPQLVVVDPFWPGWHDDPSRGTIMTMGGDDDDVRVLVSLLVSLVVLLVDPDRPQLDVVRDVHSPSHDSPSNNVSSVSRNVVSVCHHPTD

Solvent-accessible surface area (backbone atoms only — not comparable to full-atom values): 15162 Å² total; per-residue (Å²): 127,80,42,64,66,51,72,47,57,39,78,56,53,46,55,42,24,48,44,82,56,44,78,45,78,44,95,41,66,42,41,40,30,30,34,38,44,34,61,31,39,51,68,76,45,62,56,56,58,31,24,52,23,27,41,33,45,38,47,46,40,50,37,54,76,73,44,87,42,68,74,47,49,39,44,38,58,53,30,25,34,31,39,38,34,24,58,57,62,49,68,72,62,41,52,52,46,52,51,52,30,45,54,50,52,63,66,49,91,68,53,64,57,61,31,57,48,31,23,46,31,24,82,52,55,26,64,67,49,27,34,53,53,42,49,60,51,56,75,44,56,90,39,27,74,44,84,65,128,82,41,64,67,52,70,48,57,40,76,53,52,47,54,42,25,49,45,81,57,46,77,45,78,44,93,41,66,43,42,40,31,31,32,37,43,33,63,31,39,53,68,76,45,61,56,56,57,30,24,49,24,28,41,32,43,37,47,46,39,50,36,53,78,72,41,87,42,68,73,46,49,39,45,38,59,52,30,25,35,33,40,38,34,24,60,56,62,49,69,70,62,42,52,53,46,52,51,53,31,46,53,50,52,63,66,52,91,69,55,63,58,62,31,56,48,31,22,46,32,25,82,53,55,26,63,67,50,26,34,52,53,43,48,59,50,56,74,43,56,91,40,28,74,46,83,66

Nearest PDB structures (foldseek):
  1j6x-assembly1_A  TM=9.890E-01  e=1.228E-23  Helicobacter pylori
  1ie0-assembly1_A  TM=9.508E-01  e=2.489E-17  Bacillus subtilis
  1j98-assembly1_A  TM=9.557E-01  e=3.010E-17  Bacillus subtilis
  1vh2-assembly1_A  TM=9.398E-01  e=5.565E-16  Deinococcus radiodurans
  4xch-assembly1_D  TM=9.324E-01  e=5.457E-15  Streptococcus suis

pLDDT: mean 97.28, std 4.22, range [73.81, 98.94]

InterPro domains:
  IPR003815 S-ribosylhomocysteinase (LuxS) [PF02664] (2-145)
  IPR003815 S-ribosylhomocysteinase (LuxS) [PIRSF006160] (1-146)
  IPR003815 S-ribosylhomocysteinase (LuxS) [PR01487] (4-22)
  IPR003815 S-ribosylhomocysteinase (LuxS) [PR01487] (27-45)
  IPR003815 S-ribosylhomocysteinase (LuxS) [PR01487] (48-66)
  IPR003815 S-ribosylhomocysteinase (LuxS) [PR01487] (72-90)
  IPR003815 S-ribosylhomocysteinase (LuxS) [PR01487] (112-131)
  IPR003815 S-ribosylhomocysteinase (LuxS) [PTHR35799] (1-146)
  IPR011249 Metalloenzyme, LuxS/M16 peptidase-like [SSF63411] (1-146)
  IPR037005 S-ribosylhomocysteinase (LuxS) superfamily [G3DSA:3.30.1360.80] (1-148)

Radius of gyration: 17.77 Å; Cα contacts (8 Å, |Δi|>4): 612; chains: 2; bounding box: 41×46×41 Å

Secondary structure (DSSP, 8-state):
---GGGGS-TTS--SSEEEEEEEEE-TTS-EEEEEEEE-S-TTT----HHHHHHHHHHHHHHGGGT-S-EEEEEE-TTSSEEEEEEES--HHHHHHHHHHHHHHHHH-SS-TT-STTT-TTTT---HHHHHHHHHHHHHTGGGTT---/---GGGGS-TTS--SSEEEEEEEEE-TTS-EEEEEEEE-S-TTT----HHHHHHHHHHHHHHGGGT-S-EEEEEE-TTSSEEEEEEES--HHHHHHHHHHHHHHHHH-SS-TT-STTT-TTTT---HHHHHHHHHHHHHTGGGTT---

Sequence (296 aa):
MNVESFNLDHRTVKAPFVRVADRKQLPGGDTLIKYDVRFCQPNKDHLEMPTVHSIEHMAAELMRNHTDALIDFGPMGCQTGFYAQTLGLEMDEFLQILEATCKDILQAEAVPAANEKQCGWGANHSLEGAQEAVRAFLDKRSEWEEIRMNVESFNLDHRTVKAPFVRVADRKQLPGGDTLIKYDVRFCQPNKDHLEMPTVHSIEHMAAELMRNHTDALIDFGPMGCQTGFYAQTLGLEMDEFLQILEATCKDILQAEAVPAANEKQCGWGANHSLEGAQEAVRAFLDKRSEWEEIR

Organism: NCBI:txid888439